Protein AF-A0AAD1YPP1-F1 (afdb_monomer)

Solvent-accessible surface area (backbone atoms only — not comparable to full-atom values): 13785 Å² total; per-residue (Å²): 134,92,50,70,70,64,46,28,75,76,38,77,45,50,69,49,74,30,50,55,84,96,47,69,51,68,46,69,58,67,98,43,74,49,55,57,56,26,50,55,54,51,66,33,68,72,47,53,74,32,53,38,34,43,20,36,35,60,38,66,50,55,23,34,64,88,74,75,36,52,55,85,43,51,88,98,56,74,67,80,77,88,72,66,47,74,93,34,76,54,88,93,36,43,64,65,56,69,57,55,56,51,39,54,52,50,36,54,61,34,68,40,50,66,33,96,80,13,47,25,85,51,70,28,58,51,68,48,40,28,56,46,51,53,53,48,52,48,52,44,50,55,50,29,54,76,69,58,35,38,77,38,40,53,40,61,79,50,85,74,100,50,77,65,22,38,26,33,37,31,42,33,36,50,56,38,57,30,97,77,38,76,89,79,88,87,82,85,71,91,55,46,64,34,84,65,33,87,86,30,52,34,26,37,45,65,63,28,62,75,66,62,31,41,50,40,32,36,57,72,43,42,26,64,59,59,52,38,51,54,56,33,51,53,47,40,62,74,70,71,60,75,136

Foldseek 3Di:
DDDVVNVCVVVVQFDDWFDQDVDIDTDGDDPDVLLVLQVVLCPDPQNVVFFKWKKKQFFKFKAQLPQRHGFLADRVDGQDDPDCQVVHDDPSRDGPVVLVVVLVVVCVSRVQCDDPNMSDDPTDTRPVSLVSVVVSVVSSCVSCVVVNMDMDLAQPSDDDDDHGTFIKMKMGTPLLADLVNPDDDDDDDVFDEDAPDPVGQKYDYPCSVVSVGDIIIGGPGGSPDRCSNVRSVVSCVPGPDDD

Mean predicted aligned error: 7.59 Å

Secondary structure (DSSP, 8-state):
---HHHHHHH-TTEEEEEEETTEEEEEE----HHHHHHHHHHTSHHHHHH--EEEEEE--EEEETTTTEETTSPTTS--SPSSSSTT--STTT--SHHHHHHHHHHHHHHT---BTTBB-SS--BTTHHHHHHHHHHHHHHHHHHHTTEEEE--SSSS-SSS---BEEEEEE-HHHHSTT-------SSS--EEET-TTSSEEE-HHHHHHT---EEE---BTT--HHHHHHHHHIIIII---

pLDDT: mean 81.52, std 15.73, range [28.41, 97.56]

InterPro domains:
  IPR008146 Glutamine synthetase, catalytic domain [PS51987] (31-243)
  IPR008146 Glutamine synthetase, catalytic domain [SM01230] (29-238)
  IPR014746 Glutamine synthetase/guanido kinase, catalytic domain [SSF55931] (50-239)
  IPR050292 Glutamine Synthetase [PTHR20852] (36-181)

Structure (mmCIF, N/CA/C/O backbone):
data_AF-A0AAD1YPP1-F1
#
_entry.id   AF-A0AAD1YPP1-F1
#
loop_
_atom_site.group_PDB
_atom_site.id
_atom_site.type_symbol
_atom_site.label_atom_id
_atom_site.label_alt_id
_atom_site.label_comp_id
_atom_site.label_asym_id
_atom_site.label_entity_id
_atom_site.label_seq_id
_atom_site.pdbx_PDB_ins_code
_atom_site.Cartn_x
_atom_site.Cartn_y
_atom_site.Cartn_z
_atom_site.occupancy
_atom_site.B_iso_or_equiv
_atom_site.auth_seq_id
_atom_site.auth_comp_id
_atom_site.auth_asym_id
_atom_site.auth_atom_id
_atom_site.pdbx_PDB_model_num
ATOM 1 N N . MET A 1 1 ? -19.731 -6.298 -23.650 1.00 53.75 1 MET A N 1
ATOM 2 C CA . MET A 1 1 ? -18.690 -5.981 -22.654 1.00 53.75 1 MET A CA 1
ATOM 3 C C . MET A 1 1 ? -18.364 -4.500 -22.794 1.00 53.75 1 MET A C 1
ATOM 5 O O . MET A 1 1 ? -18.323 -4.030 -23.929 1.00 53.75 1 MET A O 1
ATOM 9 N N . MET A 1 2 ? -18.295 -3.746 -21.697 1.00 65.50 2 MET A N 1
ATOM 10 C CA . MET A 1 2 ? -17.884 -2.337 -21.750 1.00 65.50 2 MET A CA 1
ATOM 11 C C . MET A 1 2 ? -16.361 -2.305 -21.905 1.00 6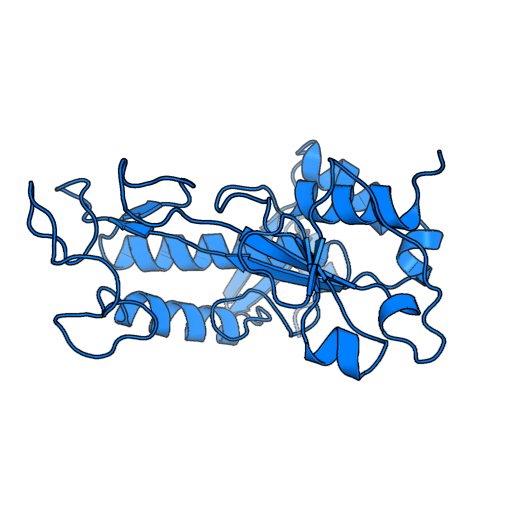5.50 2 MET A C 1
ATOM 13 O O . MET A 1 2 ? -15.688 -3.137 -21.312 1.00 65.50 2 MET A O 1
ATOM 17 N N . ASP A 1 3 ? -15.838 -1.419 -22.744 1.00 77.31 3 ASP A N 1
ATOM 18 C CA . ASP A 1 3 ? -14.401 -1.216 -22.930 1.00 77.31 3 ASP A CA 1
ATOM 19 C C . ASP A 1 3 ? -14.060 0.246 -22.602 1.00 77.31 3 ASP A C 1
ATOM 21 O O . ASP A 1 3 ? -14.942 1.115 -22.568 1.00 77.31 3 ASP A O 1
ATOM 25 N N . LEU A 1 4 ? -12.783 0.528 -22.335 1.00 77.56 4 LEU A N 1
ATOM 26 C CA . LEU A 1 4 ? -12.345 1.873 -21.960 1.00 77.56 4 LEU A CA 1
ATOM 27 C C . LEU A 1 4 ? -12.642 2.905 -23.064 1.00 77.56 4 LEU A C 1
ATOM 29 O O . LEU A 1 4 ? -12.917 4.061 -22.754 1.00 77.56 4 LEU A O 1
ATOM 33 N N . ALA A 1 5 ? -12.657 2.508 -24.341 1.00 79.12 5 ALA A N 1
ATOM 34 C CA . ALA A 1 5 ? -12.973 3.408 -25.451 1.00 79.12 5 ALA A CA 1
ATOM 35 C C . ALA A 1 5 ? -14.434 3.893 -25.397 1.00 79.12 5 ALA A C 1
ATOM 37 O O . ALA A 1 5 ? -14.712 5.080 -25.586 1.00 79.12 5 ALA A O 1
ATOM 38 N N . ARG A 1 6 ? -15.375 3.007 -25.054 1.00 81.62 6 ARG A N 1
ATOM 39 C CA . ARG A 1 6 ? -16.788 3.345 -24.821 1.00 81.62 6 ARG A CA 1
ATOM 40 C C . ARG A 1 6 ? -16.978 4.213 -23.582 1.00 81.62 6 ARG A C 1
ATOM 42 O O . ARG A 1 6 ? -17.829 5.101 -23.606 1.00 81.62 6 ARG A O 1
ATOM 49 N N . VAL A 1 7 ? -16.199 3.981 -22.521 1.00 80.88 7 VAL A N 1
ATOM 50 C CA . VAL A 1 7 ? -16.194 4.846 -21.327 1.00 80.88 7 VAL A CA 1
ATOM 51 C C . VAL A 1 7 ? -15.715 6.246 -21.716 1.00 80.88 7 VAL A C 1
ATOM 53 O O . VAL A 1 7 ? -16.432 7.214 -21.472 1.00 80.88 7 VAL A O 1
ATOM 56 N N . LYS A 1 8 ? -14.571 6.349 -22.408 1.00 83.12 8 LYS A N 1
ATOM 57 C CA . LYS A 1 8 ? -13.970 7.613 -22.868 1.00 83.12 8 LYS A CA 1
ATOM 58 C C . LYS A 1 8 ? -14.865 8.410 -23.813 1.00 83.12 8 LYS A C 1
ATOM 60 O O . LYS A 1 8 ? -14.839 9.637 -23.795 1.00 83.12 8 LYS A O 1
ATOM 65 N N . HIS A 1 9 ? -15.706 7.737 -24.599 1.00 84.19 9 HIS A N 1
ATOM 66 C CA . HIS A 1 9 ? -16.711 8.413 -25.421 1.00 84.19 9 HIS A CA 1
ATOM 67 C C . HIS A 1 9 ? -17.719 9.219 -24.581 1.00 84.19 9 HIS A C 1
ATOM 69 O O . HIS A 1 9 ? -18.191 10.263 -25.024 1.00 84.19 9 HIS A O 1
ATOM 75 N N . ARG A 1 10 ? -18.041 8.751 -23.366 1.00 83.81 10 ARG A N 1
ATOM 76 C CA . ARG A 1 10 ? -18.991 9.405 -22.449 1.00 83.81 10 ARG A CA 1
ATOM 77 C C . ARG A 1 10 ? -18.305 10.292 -21.411 1.00 83.81 10 ARG A C 1
ATOM 7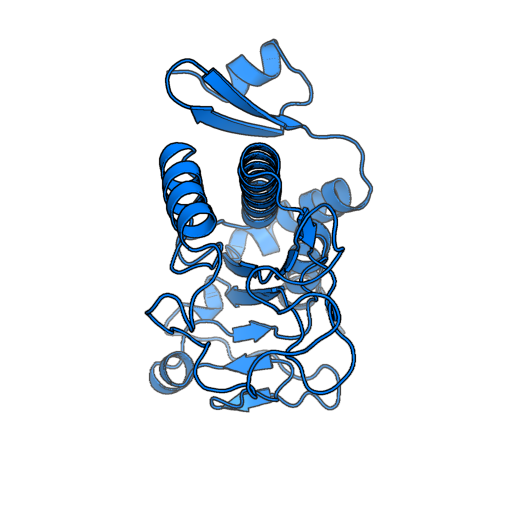9 O O . ARG A 1 10 ? -18.837 11.340 -21.066 1.00 83.81 10 ARG A O 1
ATOM 86 N N . VAL A 1 11 ? -17.138 9.878 -20.928 1.00 83.75 11 VAL A N 1
ATOM 87 C CA . VAL A 1 11 ? -16.339 10.560 -19.905 1.00 83.75 11 VAL A CA 1
ATOM 88 C C . VAL A 1 11 ? -14.939 10.757 -20.472 1.00 83.75 11 VAL A C 1
ATOM 90 O O . VAL A 1 11 ? -14.094 9.873 -20.380 1.00 83.75 11 VAL A O 1
ATOM 93 N N . LYS A 1 12 ? -14.700 11.910 -21.104 1.00 82.38 12 LYS A N 1
ATOM 94 C CA . LYS A 1 12 ? -13.466 12.168 -21.870 1.00 82.38 12 LYS A CA 1
ATOM 95 C C . LYS A 1 12 ? -12.188 12.005 -21.043 1.00 82.38 12 LYS A C 1
ATOM 97 O O . LYS A 1 12 ? -11.182 11.556 -21.577 1.00 82.38 12 LYS A O 1
ATOM 102 N N . THR A 1 13 ? -12.255 12.335 -19.757 1.00 83.00 13 THR A N 1
ATOM 103 C CA . THR A 1 13 ? -11.152 12.251 -18.793 1.00 83.00 13 THR A CA 1
ATOM 104 C C . THR A 1 13 ? -11.011 10.871 -18.149 1.00 83.00 13 THR A C 1
ATOM 106 O O . THR A 1 13 ? -10.218 10.710 -17.238 1.00 83.00 13 THR A O 1
ATOM 109 N N . ALA A 1 14 ? -11.759 9.844 -18.561 1.00 81.25 14 ALA A N 1
ATOM 110 C CA . ALA A 1 14 ? -11.631 8.521 -17.951 1.00 81.25 14 ALA A CA 1
ATOM 111 C C . ALA A 1 14 ? -10.245 7.905 -18.216 1.00 81.25 14 ALA A C 1
ATOM 113 O O . ALA A 1 14 ? -9.899 7.647 -19.370 1.00 81.25 14 ALA A O 1
ATOM 114 N N . LYS A 1 15 ? -9.482 7.612 -17.158 1.00 83.50 15 LYS A N 1
ATOM 115 C CA . LYS A 1 15 ? -8.178 6.939 -17.228 1.00 83.50 15 LYS A CA 1
ATOM 116 C C . LYS A 1 15 ? -8.333 5.422 -17.218 1.00 83.50 15 LYS A C 1
ATOM 118 O O . LYS A 1 15 ? -7.896 4.747 -18.147 1.00 83.50 15 LYS A O 1
ATOM 123 N N . SER A 1 16 ? -9.012 4.909 -16.197 1.00 84.00 16 SER A N 1
ATOM 124 C CA . SER A 1 16 ? -9.293 3.488 -15.986 1.00 84.00 16 SER A CA 1
ATOM 125 C C . SER A 1 16 ? -10.698 3.304 -15.410 1.00 84.00 16 SER A C 1
ATOM 127 O O . SER A 1 16 ? -11.336 4.255 -14.951 1.00 84.00 16 SER A O 1
ATOM 129 N N . TYR A 1 17 ? -11.233 2.086 -15.503 1.00 87.12 17 TYR A N 1
ATOM 130 C CA . TYR A 1 17 ? -12.557 1.758 -14.983 1.00 87.12 17 TYR A CA 1
ATOM 131 C C . TYR A 1 17 ? -12.532 0.407 -14.271 1.00 87.12 17 TYR A C 1
ATOM 133 O O . TYR A 1 17 ? -11.807 -0.498 -14.676 1.00 87.12 17 TYR A O 1
ATOM 141 N N . TYR A 1 18 ? -13.363 0.283 -13.240 1.00 85.19 18 TYR A N 1
ATOM 142 C CA . TYR A 1 18 ? -13.472 -0.890 -12.380 1.00 85.19 18 TYR A CA 1
ATOM 143 C C . TYR A 1 18 ? -14.939 -1.308 -12.338 1.00 85.19 18 TYR A C 1
ATOM 145 O O . TYR A 1 18 ? -15.817 -0.517 -11.974 1.00 85.19 18 TYR A O 1
ATOM 153 N N . ALA A 1 19 ? -15.225 -2.522 -12.805 1.00 82.19 19 ALA A N 1
ATOM 154 C CA . ALA A 1 19 ? -16.591 -3.002 -12.972 1.00 82.19 19 ALA A CA 1
ATOM 155 C C . ALA A 1 19 ? -17.165 -3.512 -11.648 1.00 82.19 19 ALA A C 1
ATOM 157 O O . ALA A 1 19 ? -16.544 -4.302 -10.952 1.00 82.19 19 ALA A O 1
ATOM 158 N N . LEU A 1 20 ? -18.390 -3.092 -11.335 1.00 82.00 20 LEU A N 1
ATOM 159 C CA . LEU A 1 20 ? -19.152 -3.488 -10.154 1.00 82.00 20 LEU A CA 1
ATOM 160 C C . LEU A 1 20 ? -20.522 -4.026 -10.593 1.00 82.00 20 LEU A C 1
ATOM 162 O O . LEU A 1 20 ? -21.579 -3.465 -10.292 1.00 82.00 20 LEU A O 1
ATOM 166 N N . GLY A 1 21 ? -20.518 -5.114 -11.364 1.00 81.38 21 GLY A N 1
ATOM 167 C CA . GLY A 1 21 ? -21.728 -5.668 -11.976 1.00 81.38 21 GLY A CA 1
ATOM 168 C C . GLY A 1 21 ? -22.237 -4.785 -13.119 1.00 81.38 21 GLY A C 1
ATOM 169 O O . GLY A 1 21 ? -21.592 -4.690 -14.159 1.00 81.38 21 GLY A O 1
ATOM 170 N N . GLN A 1 22 ? -23.405 -4.154 -12.948 1.00 82.31 22 GLN A N 1
ATOM 171 C CA . GLN A 1 22 ? -23.966 -3.208 -13.932 1.00 82.31 22 GLN A CA 1
ATOM 172 C C . GLN A 1 22 ? -23.478 -1.762 -13.738 1.00 82.31 22 GLN A C 1
ATOM 174 O O . GLN A 1 22 ? -23.721 -0.911 -14.595 1.00 82.31 22 GLN A O 1
ATOM 179 N N . HIS A 1 23 ? -22.802 -1.486 -12.621 1.00 86.81 23 HIS A N 1
ATOM 180 C CA . HIS A 1 23 ? -22.254 -0.177 -12.277 1.00 86.81 23 HIS A CA 1
ATOM 181 C C . HIS A 1 23 ? -20.727 -0.183 -12.393 1.00 86.81 23 HIS A C 1
ATOM 183 O O . HIS A 1 23 ? -20.111 -1.243 -12.494 1.00 86.81 23 HIS A O 1
ATOM 189 N N . PHE A 1 24 ? -20.109 0.999 -12.397 1.00 86.56 24 PHE A N 1
ATOM 190 C CA . PHE A 1 24 ? -18.667 1.154 -12.586 1.00 86.56 24 PHE A CA 1
ATOM 191 C C . PHE A 1 24 ? -18.122 2.254 -11.679 1.00 86.56 24 PHE A C 1
ATOM 193 O O . PHE A 1 24 ? -18.780 3.280 -11.497 1.00 86.56 24 PHE A O 1
ATOM 200 N N . LEU A 1 25 ? -16.902 2.064 -11.180 1.00 89.00 25 LEU A N 1
ATOM 201 C CA . LEU A 1 25 ? -16.046 3.157 -10.725 1.00 89.00 25 LEU A CA 1
ATOM 202 C C . LEU A 1 25 ? -15.152 3.577 -11.890 1.00 89.00 25 LEU A C 1
ATOM 204 O O . LEU A 1 25 ? -14.653 2.730 -12.631 1.00 89.00 25 LEU A O 1
ATOM 208 N N . ILE A 1 26 ? -14.967 4.881 -12.070 1.00 88.81 26 ILE A N 1
ATOM 209 C CA . ILE A 1 26 ? -14.119 5.433 -13.126 1.00 88.81 26 ILE A CA 1
ATOM 210 C C . ILE A 1 26 ? -13.075 6.306 -12.448 1.00 88.81 26 ILE A C 1
ATOM 212 O O . ILE A 1 26 ? -13.426 7.289 -11.796 1.00 88.81 26 ILE A O 1
ATOM 216 N N . LEU A 1 27 ? -11.804 5.945 -12.611 1.00 87.75 27 LEU A N 1
ATOM 217 C CA . LEU A 1 27 ? -10.701 6.808 -12.225 1.00 87.75 27 LEU A CA 1
ATOM 218 C C .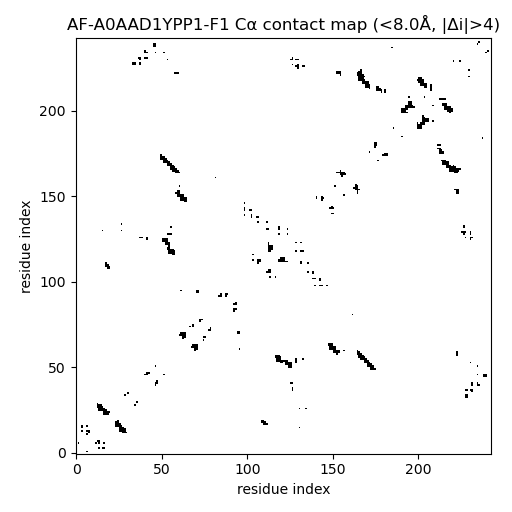 LEU A 1 27 ? -10.509 7.848 -13.325 1.00 87.75 27 LEU A C 1
ATOM 220 O O . LEU A 1 27 ? -10.394 7.501 -14.505 1.00 87.75 27 LEU A O 1
ATOM 224 N N . LEU A 1 28 ? -10.509 9.118 -12.941 1.00 87.19 28 LEU A N 1
ATOM 225 C CA . LEU A 1 28 ? -10.347 10.226 -13.870 1.00 87.19 28 LEU A CA 1
ATOM 226 C C . LEU A 1 28 ? -8.881 10.646 -13.951 1.00 87.19 28 LEU A C 1
ATOM 228 O O . LEU A 1 28 ? -8.142 10.595 -12.971 1.00 87.19 28 LEU A O 1
ATOM 232 N N . ASP A 1 29 ? -8.492 11.053 -15.146 1.00 78.50 29 ASP A N 1
ATOM 233 C CA . ASP A 1 29 ? -7.285 11.794 -15.446 1.00 78.50 29 ASP A CA 1
ATOM 234 C C . ASP A 1 29 ? -7.620 13.284 -15.327 1.00 78.50 29 ASP A C 1
ATOM 236 O O . ASP A 1 29 ? -8.383 13.836 -16.125 1.00 78.50 29 ASP A O 1
ATOM 240 N N . GLU A 1 30 ? -7.092 13.920 -14.291 1.00 70.56 30 GLU A N 1
ATOM 241 C CA . GLU A 1 30 ? -6.970 15.371 -14.233 1.00 70.56 30 GLU A CA 1
ATOM 242 C C . GLU A 1 30 ? -5.485 15.713 -14.314 1.00 70.56 30 GLU A C 1
ATOM 244 O O . GLU A 1 30 ? -4.656 14.943 -13.820 1.00 70.56 30 GLU A O 1
ATOM 249 N N . GLU A 1 31 ? -5.160 16.868 -14.912 1.00 63.31 31 GLU A N 1
ATOM 250 C CA . GLU A 1 31 ? -3.814 17.460 -15.011 1.00 63.31 31 GLU A CA 1
ATOM 251 C C . GLU A 1 31 ? -3.195 17.778 -13.644 1.00 63.31 31 GLU A C 1
ATOM 253 O O . GLU A 1 31 ? -2.879 18.912 -13.296 1.00 63.31 31 GLU A O 1
ATOM 258 N N . THR A 1 32 ? -2.985 16.740 -12.845 1.00 66.50 32 THR A N 1
ATOM 259 C CA . THR A 1 32 ? -2.117 16.762 -11.684 1.00 66.50 32 THR A CA 1
ATOM 260 C C . THR A 1 32 ? -0.699 16.486 -12.164 1.00 66.50 32 THR A C 1
ATOM 262 O O . THR A 1 32 ? -0.429 15.557 -12.928 1.00 66.50 32 THR A O 1
ATOM 265 N N . ILE A 1 33 ? 0.236 17.323 -11.721 1.00 65.56 33 ILE A N 1
ATOM 266 C CA . ILE A 1 33 ? 1.629 17.297 -12.184 1.00 65.56 33 ILE A CA 1
ATOM 267 C C . ILE A 1 33 ? 2.277 15.914 -11.977 1.00 65.56 33 ILE A C 1
ATOM 269 O O . ILE A 1 33 ? 3.129 15.522 -12.775 1.00 65.56 33 ILE A O 1
ATOM 273 N N . SER A 1 34 ? 1.894 15.174 -10.928 1.00 74.25 34 SER A N 1
ATOM 274 C CA . SER A 1 34 ? 2.456 13.851 -10.633 1.00 74.25 34 SER A CA 1
ATOM 275 C C . SER A 1 34 ? 2.038 12.792 -11.647 1.00 74.25 34 SER A C 1
ATOM 277 O O . SER A 1 34 ? 2.890 12.049 -12.138 1.00 74.25 34 SER A O 1
ATOM 279 N N . LEU A 1 35 ? 0.756 12.755 -12.017 1.00 76.88 35 LEU A N 1
ATOM 280 C CA . LEU A 1 35 ? 0.242 11.784 -12.973 1.00 76.88 35 LEU A CA 1
ATOM 281 C C . LEU A 1 35 ? 0.887 11.955 -14.356 1.0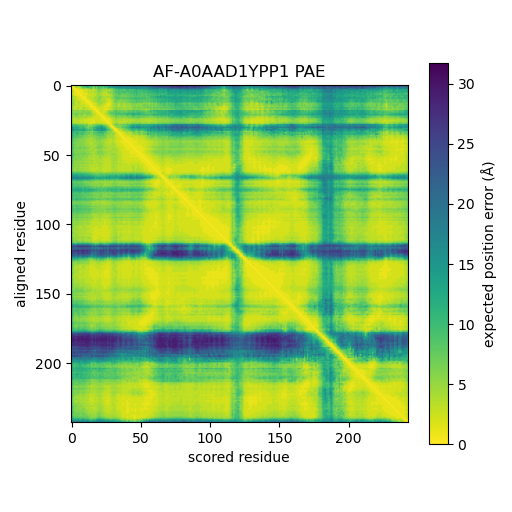0 76.88 35 LEU A C 1
ATOM 283 O O . LEU A 1 35 ? 1.374 10.977 -14.923 1.00 76.88 35 LEU A O 1
ATOM 287 N N . TYR A 1 36 ? 0.967 13.187 -14.861 1.00 77.12 36 TYR A N 1
ATOM 288 C CA . TYR A 1 36 ? 1.518 13.469 -16.193 1.00 77.12 36 TYR A CA 1
ATOM 289 C C . TYR A 1 36 ? 2.989 13.070 -16.295 1.00 77.12 36 TYR A C 1
ATOM 291 O O . TYR A 1 36 ? 3.368 12.323 -17.195 1.00 77.12 36 TYR A O 1
ATOM 299 N N . LYS A 1 37 ? 3.800 13.474 -15.312 1.00 81.19 37 LYS A N 1
ATOM 300 C CA . LYS A 1 37 ? 5.219 13.099 -15.252 1.00 81.19 37 LYS A CA 1
ATOM 301 C C . LYS A 1 37 ? 5.411 11.588 -15.153 1.00 81.19 37 LYS A C 1
ATOM 303 O O . LYS A 1 37 ? 6.272 11.031 -15.827 1.00 81.19 37 LYS A O 1
ATOM 308 N N . SER A 1 38 ? 4.590 10.911 -14.346 1.00 83.88 38 SER A N 1
ATOM 309 C CA . SER A 1 38 ? 4.665 9.453 -14.230 1.00 83.88 38 SER A CA 1
ATOM 310 C C . SER A 1 38 ? 4.333 8.760 -15.555 1.00 83.88 38 SER A C 1
ATOM 312 O O . SER A 1 38 ? 5.031 7.830 -15.951 1.00 83.88 38 SER A O 1
ATOM 314 N N . ALA A 1 39 ? 3.323 9.247 -16.284 1.00 85.62 39 ALA A N 1
ATOM 315 C CA . ALA A 1 39 ? 2.934 8.695 -17.575 1.00 85.62 39 ALA A CA 1
ATOM 316 C C . ALA A 1 39 ? 4.025 8.866 -18.635 1.00 85.62 39 ALA A C 1
ATOM 318 O O . ALA A 1 39 ? 4.259 7.941 -19.407 1.00 85.62 39 ALA A O 1
ATOM 319 N N . GLU A 1 40 ? 4.723 10.002 -18.665 1.00 87.25 40 GLU A N 1
ATOM 320 C CA . GLU A 1 40 ? 5.868 10.203 -19.563 1.00 87.25 40 GLU A CA 1
ATOM 321 C C . GLU A 1 40 ? 6.985 9.185 -19.296 1.00 87.25 40 GLU A C 1
ATOM 323 O O . GLU A 1 40 ? 7.465 8.548 -20.235 1.00 87.25 40 GLU A O 1
ATOM 328 N N . ILE A 1 41 ? 7.336 8.965 -18.024 1.00 90.38 41 ILE A N 1
ATOM 329 C CA . ILE A 1 41 ? 8.358 7.986 -17.620 1.00 90.38 41 ILE A CA 1
ATOM 330 C C . ILE A 1 41 ? 7.944 6.568 -18.027 1.00 90.38 41 ILE A C 1
ATOM 332 O O . ILE A 1 41 ? 8.719 5.860 -18.667 1.00 90.38 41 ILE A O 1
ATOM 336 N N . PHE A 1 42 ? 6.714 6.153 -17.710 1.00 89.81 42 PHE A N 1
ATOM 337 C CA . PHE A 1 42 ? 6.240 4.802 -18.028 1.00 89.81 42 PHE A CA 1
ATOM 338 C C . PHE A 1 42 ? 6.021 4.562 -19.525 1.00 89.81 42 PHE A C 1
ATOM 340 O O . PHE A 1 42 ? 6.070 3.417 -19.958 1.00 89.81 42 PHE A O 1
ATOM 347 N N . ASN A 1 43 ? 5.830 5.611 -20.327 1.00 90.31 43 ASN A N 1
ATOM 348 C CA . ASN A 1 43 ? 5.756 5.495 -21.784 1.00 90.31 43 ASN A CA 1
ATOM 349 C C . ASN A 1 43 ? 7.137 5.482 -22.465 1.00 90.31 43 ASN A C 1
ATOM 351 O O . ASN A 1 43 ? 7.206 5.257 -23.678 1.00 90.31 43 ASN A O 1
ATOM 355 N N . HIS A 1 44 ? 8.232 5.698 -21.728 1.00 91.25 44 HIS A N 1
ATOM 356 C CA . HIS A 1 44 ? 9.575 5.676 -22.301 1.00 91.25 44 HIS A CA 1
ATOM 357 C C . HIS A 1 44 ? 9.906 4.279 -22.872 1.00 91.25 44 HIS A C 1
ATOM 359 O O . HIS A 1 44 ? 9.681 3.277 -22.188 1.00 91.25 44 HIS A O 1
ATOM 365 N N . PRO A 1 45 ? 10.461 4.164 -24.096 1.00 92.06 45 PRO A N 1
ATOM 366 C CA . PRO A 1 45 ? 10.737 2.868 -24.727 1.00 92.06 45 PRO A CA 1
ATOM 367 C C . PRO A 1 45 ? 11.593 1.923 -23.875 1.00 92.06 45 PRO A C 1
ATOM 369 O O . PRO A 1 45 ? 11.257 0.748 -23.754 1.00 92.06 45 PRO A O 1
ATOM 372 N N . ASP A 1 46 ? 12.645 2.444 -23.238 1.00 87.81 46 ASP A N 1
ATOM 373 C CA . ASP A 1 46 ? 13.533 1.647 -22.376 1.00 87.81 46 ASP A CA 1
ATOM 374 C C . ASP A 1 46 ? 12.813 1.123 -21.121 1.00 87.81 46 ASP A C 1
ATOM 376 O O . ASP A 1 46 ? 13.028 -0.012 -20.706 1.00 87.81 46 ASP A O 1
ATOM 380 N N . VAL A 1 47 ? 11.897 1.915 -20.554 1.00 88.19 47 VAL A N 1
ATOM 381 C CA . VAL A 1 47 ? 11.072 1.494 -19.411 1.00 88.19 47 VAL A CA 1
ATOM 382 C C . VAL A 1 47 ? 10.085 0.414 -19.841 1.00 88.19 47 VAL A C 1
ATOM 384 O O . VAL A 1 47 ? 9.953 -0.607 -19.170 1.00 88.19 47 VAL A O 1
ATOM 387 N N . ASN A 1 48 ? 9.432 0.600 -20.989 1.00 87.56 48 ASN A N 1
ATOM 388 C CA . ASN A 1 48 ? 8.527 -0.397 -21.555 1.00 87.56 48 ASN A CA 1
ATOM 389 C C . ASN A 1 48 ? 9.234 -1.732 -21.833 1.00 87.56 48 ASN A C 1
ATOM 391 O O . ASN A 1 48 ? 8.648 -2.788 -21.603 1.00 87.56 48 ASN A O 1
ATOM 395 N N . ALA A 1 49 ? 10.487 -1.699 -22.295 1.00 87.06 49 ALA A N 1
ATOM 396 C CA . ALA A 1 49 ? 11.278 -2.900 -22.564 1.00 87.06 49 ALA A CA 1
ATOM 397 C C . ALA A 1 49 ? 11.628 -3.694 -21.291 1.00 87.06 49 ALA A C 1
ATOM 399 O O . ALA A 1 49 ? 11.715 -4.924 -21.335 1.00 87.06 49 ALA A O 1
ATOM 400 N N . GLU A 1 50 ? 11.804 -3.001 -20.165 1.00 84.62 50 GLU A N 1
ATOM 401 C CA . GLU A 1 50 ? 12.134 -3.596 -18.867 1.00 84.62 50 GLU A CA 1
ATOM 402 C C . GLU A 1 50 ? 10.909 -4.054 -18.063 1.00 84.62 50 GLU A C 1
ATOM 404 O O . GLU A 1 50 ? 11.085 -4.703 -17.038 1.00 84.62 50 GLU A O 1
ATOM 409 N N . GLU A 1 51 ? 9.678 -3.775 -18.503 1.00 87.44 51 GLU A N 1
ATOM 410 C CA . GLU A 1 51 ? 8.429 -4.256 -17.880 1.00 87.44 51 GLU A CA 1
ATOM 411 C C . GLU A 1 51 ? 8.437 -4.155 -16.328 1.00 87.44 51 GLU A C 1
ATOM 413 O O . GLU A 1 51 ? 8.421 -5.188 -15.632 1.00 87.44 51 GLU A O 1
ATOM 418 N N . PRO A 1 52 ? 8.509 -2.932 -15.759 1.00 88.25 52 PRO A N 1
ATOM 419 C CA . PRO A 1 52 ? 8.612 -2.726 -14.318 1.00 88.25 52 PRO A CA 1
ATOM 420 C C . PRO A 1 52 ? 7.343 -3.187 -13.595 1.00 88.25 52 PRO A C 1
ATOM 422 O O . PRO A 1 52 ? 6.222 -2.839 -13.980 1.00 88.25 52 PRO A O 1
ATOM 425 N N . TRP A 1 53 ? 7.530 -3.966 -12.532 1.00 89.00 53 TRP A N 1
ATOM 426 C CA . TRP A 1 53 ? 6.472 -4.480 -11.664 1.00 89.00 53 TRP A CA 1
ATOM 427 C C . TRP A 1 53 ? 6.575 -3.853 -10.282 1.00 89.00 53 TRP A C 1
ATOM 429 O O . TRP A 1 53 ? 7.677 -3.717 -9.743 1.00 89.00 53 TRP A O 1
ATOM 439 N N . PHE A 1 54 ? 5.415 -3.558 -9.698 1.00 88.88 54 PHE A N 1
ATOM 440 C CA . PHE A 1 54 ? 5.301 -2.998 -8.357 1.00 88.88 54 PHE A CA 1
ATOM 441 C C . PHE A 1 54 ? 4.367 -3.830 -7.478 1.00 88.88 54 PHE A C 1
ATOM 443 O O . PHE A 1 54 ? 3.348 -4.332 -7.945 1.00 88.88 54 PHE A O 1
ATOM 450 N N . GLY A 1 55 ? 4.697 -3.936 -6.193 1.00 89.19 55 GLY A N 1
ATOM 451 C CA . GLY A 1 55 ? 3.773 -4.369 -5.143 1.00 89.19 55 GLY A CA 1
ATOM 452 C C . GLY A 1 55 ? 3.865 -3.409 -3.963 1.00 89.19 55 GLY A C 1
ATOM 453 O O . GLY A 1 55 ? 4.951 -3.235 -3.421 1.00 89.19 55 GLY A O 1
ATOM 454 N N . ILE A 1 56 ? 2.766 -2.760 -3.588 1.00 88.06 56 ILE A N 1
ATOM 455 C CA . ILE A 1 56 ? 2.745 -1.698 -2.575 1.00 88.06 56 ILE A CA 1
ATOM 456 C C . ILE A 1 56 ? 1.981 -2.170 -1.335 1.00 88.06 56 ILE A C 1
ATOM 458 O O . ILE A 1 56 ? 0.798 -2.503 -1.397 1.00 88.06 56 ILE A O 1
ATOM 462 N N . GLU A 1 57 ? 2.652 -2.162 -0.190 1.00 87.56 57 GLU A N 1
ATOM 463 C CA . GLU A 1 57 ? 2.133 -2.610 1.102 1.00 87.56 57 GLU A CA 1
ATOM 464 C C . GLU A 1 57 ? 1.503 -1.431 1.855 1.00 87.56 57 GLU A C 1
ATOM 466 O O . GLU A 1 57 ? 2.159 -0.774 2.653 1.00 87.56 57 GLU A O 1
ATOM 471 N N . GLN A 1 58 ? 0.243 -1.103 1.560 1.00 92.00 58 GLN A N 1
ATOM 472 C CA . GLN A 1 58 ? -0.431 0.058 2.152 1.00 92.00 58 GLN A CA 1
ATOM 473 C C . GLN A 1 58 ? -0.856 -0.195 3.606 1.00 92.00 58 GLN A C 1
ATOM 475 O O . GLN A 1 58 ? -1.884 -0.829 3.853 1.00 92.00 58 GLN A O 1
ATOM 480 N N . GLU A 1 59 ? -0.154 0.404 4.565 1.00 87.62 59 GLU A N 1
ATOM 481 C CA . GLU A 1 59 ? -0.590 0.434 5.963 1.00 87.62 59 GLU A CA 1
ATOM 482 C C . GLU A 1 59 ? -1.515 1.628 6.245 1.00 87.62 59 GLU A C 1
ATOM 484 O O . GLU A 1 59 ? -1.492 2.649 5.552 1.00 87.62 59 GLU A O 1
ATOM 489 N N . TYR A 1 60 ? -2.367 1.491 7.259 1.00 94.25 60 TYR A N 1
ATOM 490 C CA . TYR A 1 60 ? -3.298 2.527 7.701 1.00 94.25 60 TYR A CA 1
ATOM 491 C C . TYR A 1 60 ? -3.734 2.286 9.146 1.00 94.25 60 TYR A C 1
ATOM 493 O O . TYR A 1 60 ? -3.607 1.185 9.682 1.00 94.25 60 TYR A O 1
ATOM 501 N N . THR A 1 61 ? -4.291 3.316 9.780 1.00 94.69 61 THR A N 1
ATOM 502 C CA . THR A 1 61 ? -4.856 3.222 11.133 1.00 94.69 61 THR A CA 1
ATOM 503 C C . THR A 1 61 ? -6.316 3.658 11.142 1.00 94.69 61 THR A C 1
ATOM 505 O O . THR A 1 61 ? -6.680 4.670 10.544 1.00 94.69 61 THR A O 1
ATOM 508 N N . LEU A 1 62 ? -7.158 2.891 11.839 1.00 96.44 62 LEU A N 1
ATOM 509 C CA . LEU A 1 62 ? -8.581 3.179 12.009 1.00 96.44 62 LEU A CA 1
ATOM 510 C C . LEU A 1 62 ? -8.826 3.958 13.302 1.00 96.44 62 LEU A C 1
ATOM 512 O O . LEU A 1 62 ? -8.340 3.580 14.369 1.00 96.44 62 LEU A O 1
ATOM 516 N N . PHE A 1 63 ? -9.644 5.002 13.217 1.00 96.19 63 PHE A N 1
ATOM 517 C CA . PHE A 1 63 ? -9.991 5.897 14.313 1.00 96.19 63 PHE A CA 1
ATOM 518 C C . PHE A 1 63 ? -11.498 5.934 14.569 1.00 96.19 63 PHE A C 1
ATOM 520 O O . PHE A 1 63 ? -12.326 5.932 13.661 1.00 96.19 63 PHE A O 1
ATOM 527 N N . GLN A 1 64 ? -11.863 6.036 15.840 1.00 93.44 64 GLN A N 1
ATOM 528 C CA . GLN A 1 64 ? -13.225 6.302 16.281 1.00 93.44 64 GLN A CA 1
ATOM 529 C C . GLN A 1 64 ? -13.610 7.739 15.901 1.00 93.44 64 GLN A C 1
ATOM 531 O O . GLN A 1 64 ? -12.928 8.688 16.303 1.00 93.44 64 GLN A O 1
ATOM 536 N N . GLN A 1 65 ? -14.724 7.913 15.184 1.00 89.81 65 GLN A N 1
ATOM 537 C CA . GLN A 1 65 ? -15.148 9.209 14.638 1.00 89.81 65 GLN A CA 1
ATOM 538 C C . GLN A 1 65 ? -15.259 10.319 15.696 1.00 89.81 65 GLN A C 1
ATOM 540 O O . GLN A 1 65 ? -14.805 11.439 15.471 1.00 89.81 65 GLN A O 1
ATOM 545 N N . HIS A 1 66 ? -15.841 10.022 16.861 1.00 86.06 66 HIS A N 1
ATOM 546 C CA . HIS A 1 66 ? -16.087 11.034 17.896 1.00 86.06 66 HIS A CA 1
ATOM 547 C C . HIS A 1 66 ? -14.903 11.243 18.843 1.00 86.06 66 HIS A C 1
ATOM 549 O O . HIS A 1 66 ? -14.659 12.366 19.278 1.00 86.06 66 HIS A O 1
ATOM 555 N N . ALA A 1 67 ? -14.166 10.179 19.163 1.00 83.31 67 ALA A N 1
ATOM 556 C CA . ALA A 1 67 ? -13.080 10.240 20.137 1.00 83.31 67 ALA A CA 1
ATOM 557 C C . ALA A 1 67 ? -11.749 10.704 19.529 1.00 83.31 67 ALA A C 1
ATOM 559 O O . ALA A 1 67 ? -10.844 11.061 20.279 1.00 83.31 67 ALA A O 1
ATOM 560 N N . LYS A 1 68 ? -11.612 10.674 18.190 1.00 84.56 68 LYS A N 1
ATOM 561 C CA . LYS A 1 68 ? -10.327 10.855 17.486 1.00 84.56 68 LYS A CA 1
ATOM 562 C C . LYS A 1 68 ? -9.227 9.966 18.078 1.00 84.56 68 LYS A C 1
ATOM 564 O O . LYS A 1 68 ? -8.074 10.367 18.201 1.00 84.56 68 LYS A O 1
ATOM 569 N N . TRP A 1 69 ? -9.614 8.755 18.468 1.00 93.06 69 TRP A N 1
ATOM 570 C CA . TRP A 1 69 ? -8.760 7.770 19.123 1.00 93.06 69 TRP A CA 1
ATOM 571 C C . TRP A 1 69 ? -8.796 6.454 18.344 1.00 93.06 69 TRP A C 1
ATOM 573 O O . TRP A 1 69 ? -9.835 6.184 17.735 1.00 93.06 69 TRP A O 1
ATOM 583 N N . PRO A 1 70 ? -7.727 5.637 18.325 1.00 95.62 70 PRO A N 1
ATOM 584 C CA . PRO A 1 70 ? -7.723 4.411 17.536 1.00 95.62 70 PRO A CA 1
ATOM 585 C C . PRO A 1 70 ? -8.876 3.464 17.898 1.00 95.62 70 PRO A C 1
ATOM 587 O O . PRO A 1 70 ? -9.330 3.393 19.047 1.00 95.62 70 PRO A O 1
ATOM 590 N N . VAL A 1 71 ? -9.386 2.736 16.907 1.00 95.00 71 VAL A N 1
ATOM 591 C CA . VAL A 1 71 ? -10.437 1.733 17.122 1.00 95.00 71 VAL A CA 1
ATOM 592 C C . VAL A 1 71 ? -9.915 0.638 18.061 1.00 95.00 71 VAL A C 1
ATOM 594 O O . VAL A 1 71 ? -8.789 0.167 17.925 1.00 95.00 71 VAL A O 1
ATOM 597 N N . GLY A 1 72 ? -10.731 0.257 19.049 1.00 92.62 72 GLY A N 1
ATOM 598 C CA . GLY A 1 72 ? -10.376 -0.736 20.072 1.00 92.62 72 GLY A CA 1
ATOM 599 C C . GLY A 1 72 ? -9.593 -0.191 21.268 1.00 92.62 72 GLY A C 1
ATOM 600 O O . GLY A 1 72 ? -9.457 -0.885 22.274 1.00 92.62 72 GLY A O 1
ATOM 601 N N . TRP A 1 73 ? -9.112 1.053 21.208 1.00 95.06 73 TRP A N 1
ATOM 602 C CA . TRP A 1 73 ? -8.415 1.667 22.333 1.00 95.06 73 TRP A CA 1
ATOM 603 C C . TRP A 1 73 ? -9.399 2.273 23.343 1.00 95.06 73 TRP A C 1
ATOM 605 O O . TRP A 1 73 ? -10.425 2.838 22.942 1.00 95.06 73 TRP A O 1
ATOM 615 N N . PRO A 1 74 ? -9.083 2.229 24.652 1.00 92.62 74 PRO A N 1
ATOM 616 C CA . PRO A 1 74 ? -9.857 2.950 25.653 1.00 92.62 74 PRO A CA 1
ATOM 617 C C . PRO A 1 74 ? -9.716 4.460 25.420 1.00 92.62 74 PRO A C 1
ATOM 619 O O . PRO A 1 74 ? -8.609 4.967 25.252 1.00 92.62 74 PRO A O 1
ATOM 622 N N . VAL A 1 75 ? -10.832 5.191 25.406 1.00 91.50 75 VAL A N 1
ATOM 623 C CA . VAL A 1 75 ? -10.831 6.645 25.169 1.00 91.50 75 VAL A CA 1
ATOM 624 C C . VAL A 1 75 ? -9.989 7.348 26.238 1.00 91.50 75 VAL A C 1
ATOM 626 O O . VAL A 1 75 ? -10.250 7.204 27.430 1.00 91.50 75 VAL A O 1
ATOM 629 N N . GLY A 1 76 ? -8.973 8.103 25.807 1.00 88.50 76 GLY A N 1
ATOM 630 C CA . GLY A 1 76 ? -8.036 8.788 26.707 1.00 88.50 76 GLY A CA 1
ATOM 631 C C . GLY A 1 76 ? -6.994 7.876 27.365 1.00 88.50 76 GLY A C 1
ATOM 632 O O . GLY A 1 76 ? -6.286 8.321 28.266 1.00 88.50 76 GLY A O 1
ATOM 633 N N . GLY A 1 77 ? -6.889 6.616 26.934 1.00 92.75 77 GLY A N 1
ATOM 634 C CA . GLY A 1 77 ? -5.926 5.647 27.446 1.00 92.75 77 GLY A CA 1
ATOM 635 C C . GLY A 1 77 ? -5.284 4.805 26.347 1.00 92.75 77 GLY A C 1
ATOM 636 O O . GLY A 1 77 ? -5.559 4.961 25.159 1.00 92.75 77 GLY A O 1
ATOM 637 N N . PHE A 1 78 ? -4.433 3.875 26.765 1.00 94.25 78 PHE A N 1
ATOM 638 C CA . PHE A 1 78 ? -3.696 2.978 25.880 1.00 94.25 78 PHE A CA 1
ATOM 639 C C . PHE A 1 78 ? -4.101 1.524 26.148 1.00 94.25 78 PHE A C 1
ATOM 641 O O . PHE A 1 78 ? -4.447 1.195 27.288 1.00 94.25 78 PHE A O 1
ATOM 648 N N . PRO A 1 79 ? -4.072 0.644 25.135 1.00 94.56 79 PRO A N 1
ATOM 649 C CA . PRO A 1 79 ? -4.172 -0.788 25.362 1.00 94.56 79 PRO A CA 1
ATOM 650 C C . PRO A 1 79 ? -2.861 -1.314 25.978 1.00 94.56 79 PRO A C 1
ATOM 652 O O . PRO A 1 79 ? -1.957 -0.551 26.325 1.00 94.56 79 PRO A O 1
ATOM 655 N N . GLY A 1 80 ? -2.756 -2.636 26.127 1.00 94.12 80 GLY A N 1
ATOM 656 C CA . GLY A 1 80 ? -1.490 -3.279 26.481 1.00 94.12 80 GLY A CA 1
ATOM 657 C C . GLY A 1 80 ? -0.360 -2.973 25.478 1.00 94.12 80 GLY A C 1
ATOM 658 O O . GLY A 1 80 ? -0.610 -2.462 24.386 1.00 94.12 80 GLY A O 1
ATOM 659 N N . PRO A 1 81 ? 0.900 -3.273 25.835 1.00 93.06 81 PRO A N 1
ATOM 660 C CA . PRO A 1 81 ? 2.039 -3.035 24.955 1.00 93.06 81 PRO A CA 1
ATOM 661 C C . PRO A 1 81 ? 1.946 -3.845 23.655 1.00 93.06 81 PRO A C 1
ATOM 663 O O . PRO A 1 81 ? 1.278 -4.880 23.581 1.00 93.06 81 PRO A O 1
ATOM 666 N N . GLN A 1 82 ? 2.660 -3.373 22.632 1.00 89.06 82 GLN A N 1
ATOM 667 C CA . GLN A 1 82 ? 2.747 -4.018 21.322 1.00 89.06 82 GLN A CA 1
ATOM 668 C C . GLN A 1 82 ? 3.293 -5.454 21.421 1.00 89.06 82 GLN A C 1
ATOM 670 O O . GLN A 1 82 ? 4.055 -5.790 22.325 1.00 89.06 82 GLN A O 1
ATOM 675 N N . GLY A 1 83 ? 2.894 -6.313 20.479 1.00 90.69 83 GLY A N 1
ATOM 676 C CA . GLY A 1 83 ? 3.253 -7.735 20.471 1.00 90.69 83 GLY A CA 1
ATOM 677 C C . GLY A 1 83 ? 2.091 -8.648 20.072 1.00 90.69 83 GLY A C 1
ATOM 678 O O . GLY A 1 83 ? 2.177 -9.296 19.033 1.00 90.69 83 GLY A O 1
ATOM 679 N N . PRO A 1 84 ? 0.976 -8.682 20.826 1.00 93.88 84 PRO A N 1
ATOM 680 C CA . PRO A 1 84 ? -0.118 -9.626 20.574 1.00 93.88 84 PRO A CA 1
ATOM 681 C C . PRO A 1 84 ? -1.034 -9.244 19.395 1.00 93.88 84 PRO A C 1
ATOM 683 O O . PRO A 1 84 ? -1.900 -10.035 19.024 1.00 93.88 84 PRO A O 1
ATOM 686 N N . TYR A 1 85 ? -0.879 -8.038 18.839 1.00 92.81 85 TYR A N 1
ATOM 687 C CA . TYR A 1 85 ? -1.766 -7.477 17.811 1.00 92.81 85 TYR A CA 1
ATOM 688 C C . TYR A 1 85 ? -1.412 -7.925 16.387 1.00 92.81 85 TYR A C 1
ATOM 690 O O . TYR A 1 85 ? -2.307 -8.149 15.572 1.00 92.81 85 TYR A O 1
ATOM 698 N N . TYR A 1 86 ? -0.119 -8.076 16.079 1.00 90.50 86 TYR A N 1
ATOM 699 C CA . TYR A 1 86 ? 0.339 -8.459 14.741 1.00 90.50 86 TYR A CA 1
ATOM 700 C C . TYR A 1 86 ? -0.158 -9.864 14.386 1.00 90.50 86 TYR A C 1
ATOM 702 O O . TYR A 1 86 ? 0.098 -10.818 15.121 1.00 90.50 86 TYR A O 1
ATOM 710 N N . CYS A 1 87 ? -0.908 -9.978 13.285 1.00 91.81 87 CYS A N 1
ATOM 711 C CA . CYS A 1 87 ? -1.616 -11.202 12.885 1.00 91.81 87 CYS A CA 1
ATOM 712 C C . CYS A 1 87 ? -2.491 -11.816 14.002 1.00 91.81 87 CYS A C 1
ATOM 714 O O . CYS A 1 87 ? -2.797 -13.009 13.978 1.00 91.81 87 CYS A O 1
ATOM 716 N N . GLY A 1 88 ? -2.901 -11.014 14.991 1.00 92.06 88 GLY A N 1
ATOM 717 C CA . GLY A 1 88 ? -3.672 -11.473 16.138 1.00 92.06 88 GLY A CA 1
ATOM 718 C C . GLY A 1 88 ? -5.101 -11.871 15.765 1.00 92.06 88 GLY A C 1
ATOM 719 O O . GLY A 1 88 ? -5.697 -11.334 14.829 1.00 92.06 88 GLY A O 1
ATOM 720 N N . ILE A 1 89 ? -5.678 -12.790 16.539 1.00 95.62 89 ILE A N 1
ATOM 721 C CA . ILE A 1 89 ? -7.094 -13.175 16.480 1.00 95.62 89 ILE A CA 1
ATOM 722 C C . ILE A 1 89 ? -7.724 -13.036 17.868 1.00 95.62 89 ILE A C 1
ATOM 724 O O . ILE A 1 89 ? -7.057 -13.263 18.878 1.00 95.62 89 ILE A O 1
ATOM 728 N N . GLY A 1 90 ? -9.012 -12.698 17.912 1.00 95.19 90 GLY A N 1
ATOM 729 C CA . GLY A 1 90 ? -9.746 -12.459 19.156 1.00 95.19 90 GLY A CA 1
ATOM 730 C C . GLY A 1 90 ? -10.135 -10.994 19.341 1.00 95.19 90 GLY A C 1
ATOM 731 O O . GLY A 1 90 ? -9.486 -10.086 18.816 1.00 95.19 90 GLY A O 1
ATOM 732 N N . ALA A 1 91 ? -11.222 -10.782 20.082 1.00 95.44 91 ALA A N 1
ATOM 733 C CA . ALA A 1 91 ? -11.823 -9.465 20.300 1.00 95.44 91 ALA A CA 1
ATOM 734 C C . ALA A 1 91 ? -10.923 -8.503 21.099 1.00 95.44 91 ALA A C 1
ATOM 736 O O . ALA A 1 91 ? -11.129 -7.297 21.061 1.00 95.44 91 ALA A O 1
ATOM 737 N N . ASP A 1 92 ? -9.928 -9.031 21.810 1.00 94.56 92 ASP A N 1
ATOM 738 C CA . ASP A 1 92 ? -8.935 -8.296 22.596 1.00 94.56 92 ASP A CA 1
ATOM 739 C C . ASP A 1 92 ? -7.681 -7.905 21.792 1.00 94.56 92 ASP A C 1
ATOM 741 O O . ASP A 1 92 ? -6.819 -7.191 22.306 1.00 94.56 92 ASP A O 1
ATOM 745 N N . LYS A 1 93 ? -7.556 -8.378 20.542 1.00 94.56 93 LYS A N 1
ATOM 746 C CA . LYS A 1 93 ? -6.333 -8.237 19.728 1.00 94.56 93 LYS A CA 1
ATOM 747 C C . LYS A 1 93 ? -6.572 -7.676 18.334 1.00 94.56 93 LYS A C 1
ATOM 749 O O . LYS A 1 93 ? -5.664 -7.078 17.767 1.00 94.56 93 LYS A O 1
ATOM 754 N N . SER A 1 94 ? -7.751 -7.901 17.757 1.00 95.69 94 SER A N 1
ATOM 755 C CA . SER A 1 94 ? -8.047 -7.550 16.370 1.00 95.69 94 SER A CA 1
ATOM 756 C C . SER A 1 94 ? -9.298 -6.690 16.285 1.00 95.69 94 SER A C 1
ATOM 758 O O . SER A 1 94 ? -10.415 -7.176 16.451 1.00 95.69 94 SER A O 1
ATOM 760 N N . PHE A 1 95 ? -9.089 -5.407 16.005 1.00 95.69 95 PHE A N 1
ATOM 761 C CA . PHE A 1 95 ? -10.134 -4.392 15.989 1.00 95.69 95 PHE A CA 1
ATOM 762 C C . PHE A 1 95 ? -10.429 -3.954 14.548 1.00 95.69 95 PHE A C 1
ATOM 764 O O . PHE A 1 95 ? -9.502 -3.643 13.803 1.00 95.69 95 PHE A O 1
ATOM 771 N N . GLY A 1 96 ? -11.706 -3.934 14.150 1.00 94.44 96 GLY A N 1
ATOM 772 C CA . GLY A 1 96 ? -12.132 -3.492 12.815 1.00 94.44 96 GLY A CA 1
ATOM 773 C C . GLY A 1 96 ? -11.951 -4.520 11.690 1.00 94.44 96 GLY A C 1
ATOM 774 O O . GLY A 1 96 ? -11.917 -4.139 10.521 1.00 94.44 96 GLY A O 1
ATOM 775 N N . ARG A 1 97 ? -11.829 -5.819 12.002 1.00 95.75 97 ARG A N 1
ATOM 776 C CA . ARG A 1 97 ? -11.643 -6.888 10.996 1.00 95.75 97 ARG A CA 1
ATOM 777 C C . ARG A 1 97 ? -12.773 -6.935 9.965 1.00 95.75 97 ARG A C 1
ATOM 779 O O . ARG A 1 97 ? -12.543 -7.254 8.808 1.00 95.75 97 ARG A O 1
ATOM 786 N N . GLU A 1 98 ? -13.982 -6.581 10.362 1.00 94.69 98 GLU A N 1
ATOM 787 C CA . GLU A 1 98 ? -15.153 -6.493 9.498 1.00 94.69 98 GLU A CA 1
ATOM 788 C C . GLU A 1 98 ? -14.976 -5.491 8.345 1.00 94.69 98 GLU A C 1
ATOM 790 O O . GLU A 1 98 ? -15.389 -5.783 7.223 1.00 94.69 98 GLU A O 1
ATOM 795 N N . ILE A 1 99 ? -14.303 -4.357 8.585 1.00 95.44 99 ILE A N 1
ATOM 796 C CA . ILE A 1 99 ? -13.939 -3.390 7.536 1.00 95.44 99 ILE A CA 1
ATOM 797 C C . ILE A 1 99 ? -12.950 -4.037 6.579 1.00 95.44 99 ILE A C 1
ATOM 799 O O . ILE A 1 99 ? -13.102 -3.953 5.364 1.00 95.44 99 ILE A O 1
ATOM 803 N N . VAL A 1 100 ? -11.945 -4.692 7.149 1.00 93.69 100 VAL A N 1
ATOM 804 C CA . VAL A 1 100 ? -10.831 -5.306 6.436 1.00 93.69 100 VAL A CA 1
ATOM 805 C C . VAL A 1 100 ? -11.322 -6.427 5.502 1.00 93.69 100 VAL A C 1
ATOM 807 O O . VAL A 1 100 ? -10.977 -6.446 4.321 1.00 93.69 100 VAL A O 1
ATOM 810 N N . ASP A 1 101 ? -12.202 -7.305 5.987 1.00 93.75 101 ASP A N 1
ATOM 811 C CA . ASP A 1 101 ? -12.794 -8.395 5.202 1.00 93.75 101 ASP A CA 1
ATOM 812 C C . ASP A 1 101 ? -13.747 -7.876 4.112 1.00 93.75 101 ASP A C 1
ATOM 814 O O . ASP A 1 101 ? -13.797 -8.425 3.005 1.00 93.75 101 ASP A O 1
ATOM 818 N N . ALA A 1 102 ? -14.519 -6.823 4.408 1.00 94.81 102 ALA A N 1
ATOM 819 C CA . ALA A 1 102 ? -15.391 -6.179 3.428 1.00 94.81 102 ALA A CA 1
ATOM 820 C C . ALA A 1 102 ? -14.575 -5.499 2.321 1.00 94.81 102 ALA A C 1
ATOM 822 O O . ALA A 1 102 ? -14.878 -5.672 1.140 1.00 94.81 102 ALA A O 1
ATOM 823 N N . TYR A 1 103 ? -13.515 -4.787 2.702 1.00 94.19 103 TYR A N 1
ATOM 824 C CA . TYR A 1 103 ? -12.576 -4.135 1.797 1.00 94.19 103 TYR A CA 1
ATOM 825 C C . TYR A 1 103 ? -11.909 -5.136 0.859 1.00 94.19 103 TYR A C 1
ATOM 827 O O . TYR A 1 103 ? -11.951 -4.956 -0.357 1.00 94.19 103 TYR A O 1
ATOM 835 N N . TYR A 1 104 ? -11.394 -6.241 1.400 1.00 91.94 104 TYR A N 1
ATOM 836 C CA . TYR A 1 104 ? -10.760 -7.285 0.601 1.00 91.94 104 TYR A CA 1
ATOM 837 C C . TYR A 1 104 ? -11.708 -7.836 -0.477 1.00 91.94 104 TYR A C 1
ATOM 839 O O . TYR A 1 104 ? -11.362 -7.902 -1.658 1.00 91.94 104 TYR A O 1
ATOM 847 N N . LYS A 1 105 ? -12.950 -8.162 -0.097 1.00 92.62 105 LYS A N 1
ATOM 848 C CA . LYS A 1 105 ? -13.977 -8.643 -1.036 1.00 92.62 105 LYS A CA 1
ATOM 849 C C . LYS A 1 105 ? -14.377 -7.582 -2.060 1.00 92.62 105 LYS A C 1
ATOM 851 O O . LYS A 1 105 ? -14.592 -7.925 -3.220 1.00 92.62 105 LYS A O 1
ATOM 856 N N . ALA A 1 106 ? -14.480 -6.319 -1.650 1.00 92.12 106 ALA A N 1
ATOM 857 C CA . ALA A 1 106 ? -14.824 -5.217 -2.542 1.00 92.12 106 ALA A CA 1
ATOM 858 C C . ALA A 1 106 ? -13.736 -4.987 -3.600 1.00 92.12 106 ALA A C 1
ATOM 860 O O . ALA A 1 106 ? -14.066 -4.841 -4.775 1.00 92.12 106 ALA A O 1
ATOM 861 N N . CYS A 1 107 ? -12.459 -5.035 -3.212 1.00 91.31 107 CYS A N 1
ATOM 862 C CA . CYS A 1 107 ? -11.329 -4.945 -4.138 1.00 91.31 107 CYS A CA 1
ATOM 863 C C . CYS A 1 107 ? -11.324 -6.099 -5.145 1.00 91.31 107 CYS A C 1
ATOM 865 O O . CYS A 1 107 ? -11.273 -5.847 -6.348 1.00 91.31 107 CYS A O 1
ATOM 867 N N . LEU A 1 108 ? -11.478 -7.345 -4.678 1.00 90.31 108 LEU A N 1
ATOM 868 C CA . LEU A 1 108 ? -11.581 -8.505 -5.570 1.00 90.31 108 LEU A CA 1
ATOM 869 C C . LEU A 1 108 ? -12.748 -8.376 -6.554 1.00 90.31 108 LEU A C 1
ATOM 871 O O . LEU A 1 108 ? -12.595 -8.643 -7.743 1.00 90.31 108 LEU A O 1
ATOM 875 N N . TYR A 1 109 ? -13.914 -7.947 -6.070 1.00 91.19 109 TYR A N 1
ATOM 876 C CA . TYR A 1 109 ? -15.094 -7.763 -6.910 1.00 91.19 109 TYR A CA 1
ATOM 877 C C . TYR A 1 109 ? -14.914 -6.638 -7.940 1.00 91.19 109 TYR A C 1
ATOM 879 O O . TYR A 1 109 ? -15.386 -6.767 -9.066 1.00 91.19 109 TYR A O 1
ATOM 887 N N . ALA A 1 110 ? -14.203 -5.565 -7.580 1.00 89.56 110 ALA A N 1
ATOM 888 C CA . ALA A 1 110 ? -13.867 -4.456 -8.472 1.00 89.56 110 ALA A CA 1
ATOM 889 C C . ALA A 1 110 ? -12.802 -4.813 -9.528 1.00 89.56 110 ALA A C 1
ATOM 891 O O . ALA A 1 110 ? -12.592 -4.035 -10.461 1.00 89.56 110 ALA A O 1
ATOM 892 N N . GLY A 1 111 ? -12.133 -5.964 -9.387 1.00 88.81 111 GLY A N 1
ATOM 893 C CA . GLY A 1 111 ? -11.009 -6.368 -10.231 1.00 88.81 111 GLY A CA 1
ATOM 894 C C . GLY A 1 111 ? -9.689 -5.688 -9.863 1.00 88.81 111 GLY A C 1
ATOM 895 O O . GLY A 1 111 ? -8.818 -5.574 -10.718 1.00 88.81 111 GLY A O 1
ATOM 896 N N . ILE A 1 112 ? -9.548 -5.212 -8.622 1.00 88.25 112 ILE A N 1
ATOM 897 C CA . ILE A 1 112 ? -8.271 -4.725 -8.089 1.00 88.25 112 ILE A CA 1
ATOM 898 C C . ILE A 1 112 ? -7.409 -5.932 -7.720 1.00 88.25 112 ILE A C 1
ATOM 900 O O . ILE A 1 112 ? -7.863 -6.850 -7.031 1.00 88.25 112 ILE A O 1
ATOM 904 N N . GLU A 1 113 ? -6.153 -5.905 -8.146 1.00 85.69 113 GLU A N 1
ATOM 905 C CA . GLU A 1 113 ? -5.144 -6.933 -7.920 1.00 85.69 113 GLU A CA 1
ATOM 906 C C . GLU A 1 113 ? -4.584 -6.843 -6.490 1.00 85.69 113 GLU A C 1
ATOM 908 O O . GLU A 1 113 ? -3.465 -6.399 -6.233 1.00 85.69 113 GLU A O 1
ATOM 913 N N . ILE A 1 114 ? -5.415 -7.245 -5.527 1.00 81.94 114 ILE A N 1
ATOM 914 C CA . ILE A 1 114 ? -5.086 -7.287 -4.100 1.00 81.94 114 ILE A CA 1
ATOM 915 C C . ILE A 1 114 ? -4.523 -8.657 -3.692 1.00 81.94 114 ILE A C 1
ATOM 917 O O . ILE A 1 114 ? -5.014 -9.703 -4.115 1.00 81.94 114 ILE A O 1
ATOM 921 N N . SER A 1 115 ? -3.534 -8.668 -2.804 1.00 72.38 115 SER A N 1
ATOM 922 C CA . SER A 1 115 ? -2.913 -9.880 -2.246 1.00 72.38 115 SER A CA 1
ATOM 923 C C . SER A 1 115 ? -2.468 -9.605 -0.808 1.00 72.38 115 SER A C 1
ATOM 925 O O . SER A 1 115 ? -1.847 -8.586 -0.570 1.00 72.38 115 SER A O 1
ATOM 927 N N . GLU A 1 116 ? -2.826 -10.459 0.156 1.00 50.12 116 GLU A N 1
ATOM 928 C CA . GLU A 1 116 ? -2.470 -10.348 1.594 1.00 50.12 116 GLU A CA 1
ATOM 929 C C . GLU A 1 116 ? -2.240 -8.920 2.158 1.00 50.12 116 GLU A C 1
ATOM 931 O O . GLU A 1 116 ? -1.164 -8.591 2.642 1.00 50.12 116 GLU A O 1
ATOM 936 N N . PHE A 1 117 ? -3.269 -8.057 2.120 1.00 51.88 117 PHE A N 1
ATOM 937 C CA . PHE A 1 117 ? -3.233 -6.653 2.605 1.00 51.88 117 PHE A CA 1
ATOM 938 C C . PHE A 1 117 ? -2.182 -5.739 1.966 1.00 51.88 117 PHE A C 1
ATOM 940 O O . PHE A 1 117 ? -1.995 -4.597 2.377 1.00 51.88 117 PHE A O 1
ATOM 947 N N . GLN A 1 118 ? -1.595 -6.209 0.881 1.00 54.25 118 GLN A N 1
ATOM 948 C CA . GLN A 1 118 ? -0.757 -5.485 -0.043 1.00 54.25 118 GLN A CA 1
ATOM 949 C C . GLN A 1 118 ? -1.585 -5.271 -1.318 1.00 54.25 118 GLN A C 1
ATOM 951 O O . GLN A 1 118 ? -2.371 -6.120 -1.752 1.00 54.25 118 GLN A O 1
ATOM 956 N N . VAL A 1 119 ? -1.414 -4.129 -1.967 1.00 45.38 119 VAL A N 1
ATOM 957 C CA . VAL A 1 119 ? -1.701 -4.048 -3.398 1.00 45.38 119 VAL A CA 1
ATOM 958 C C . VAL A 1 119 ? -0.493 -4.692 -4.100 1.00 45.38 119 VAL A C 1
ATOM 960 O O . VAL A 1 119 ? 0.436 -3.994 -4.492 1.00 45.38 119 VAL A O 1
ATOM 963 N N . GLY A 1 120 ? -0.454 -6.030 -4.177 1.00 37.41 120 GLY A N 1
ATOM 964 C CA . GLY A 1 120 ? 0.540 -6.827 -4.930 1.00 37.41 120 GLY A CA 1
ATOM 965 C C . GLY A 1 120 ? 1.294 -7.883 -4.092 1.00 37.41 120 GLY A C 1
ATOM 966 O O . GLY A 1 120 ? 1.634 -7.584 -2.949 1.00 37.41 120 GLY A O 1
ATOM 967 N N . PRO A 1 121 ? 1.519 -9.128 -4.594 1.00 35.41 121 PRO A N 1
ATOM 968 C CA . PRO A 1 121 ? 1.736 -9.502 -5.987 1.00 35.41 121 PRO A CA 1
ATOM 969 C C . PRO A 1 121 ? 0.534 -10.170 -6.688 1.00 35.41 121 PRO A C 1
ATOM 971 O O . PRO A 1 121 ? 0.357 -11.387 -6.679 1.00 35.41 121 PRO A O 1
ATOM 974 N N . ALA A 1 122 ? -0.194 -9.360 -7.448 1.00 39.31 122 ALA A N 1
ATOM 975 C CA . ALA A 1 122 ? -0.715 -9.730 -8.758 1.00 39.31 122 ALA A CA 1
ATOM 976 C C . ALA A 1 122 ? -0.424 -8.544 -9.698 1.00 39.31 122 ALA A C 1
ATOM 978 O O . ALA A 1 122 ? -1.262 -7.717 -9.948 1.00 39.31 122 ALA A O 1
ATOM 979 N N . VAL A 1 123 ? 0.844 -8.390 -10.076 1.00 49.59 123 VAL A N 1
ATOM 980 C CA . VAL A 1 123 ? 1.378 -7.694 -11.266 1.00 49.59 123 VAL A CA 1
ATOM 981 C C . VAL A 1 123 ? 0.611 -6.489 -11.886 1.00 49.59 123 VAL A C 1
ATOM 983 O O . VAL A 1 123 ? 0.262 -6.545 -13.069 1.00 49.59 123 VAL A O 1
ATOM 986 N N . PRO A 1 124 ? 0.522 -5.317 -11.229 1.00 56.44 124 PRO A N 1
ATOM 987 C CA . PRO A 1 124 ? 0.313 -4.078 -11.965 1.00 56.44 124 PRO A CA 1
ATOM 988 C C . PRO A 1 124 ? 1.628 -3.690 -12.664 1.00 56.44 124 PRO A C 1
ATOM 990 O O . PRO A 1 124 ? 2.644 -3.405 -12.021 1.00 56.44 124 PRO A O 1
ATOM 993 N N . VAL A 1 125 ? 1.629 -3.692 -13.999 1.00 64.12 125 VAL A N 1
ATOM 994 C CA . VAL A 1 125 ? 2.761 -3.209 -14.806 1.00 64.12 125 VAL A CA 1
ATOM 995 C C . VAL A 1 125 ? 2.720 -1.682 -14.867 1.00 64.12 125 VAL A C 1
ATOM 997 O O . VAL A 1 125 ? 1.694 -1.088 -15.227 1.00 64.12 125 VAL A O 1
ATOM 1000 N N . GLY A 1 126 ? 3.844 -1.047 -14.530 1.00 75.00 126 GLY A N 1
ATOM 1001 C CA . GLY A 1 126 ? 4.044 0.396 -14.660 1.00 75.00 126 GLY A CA 1
ATOM 1002 C C . GLY A 1 126 ? 2.977 1.240 -13.953 1.00 75.00 126 GLY A C 1
ATOM 1003 O O . GLY A 1 126 ? 2.689 1.054 -12.772 1.00 75.00 126 GLY A O 1
ATOM 1004 N N . ILE A 1 127 ? 2.366 2.168 -14.693 1.00 83.12 127 ILE A N 1
ATOM 1005 C CA . ILE A 1 127 ? 1.454 3.185 -14.145 1.00 83.12 127 ILE A CA 1
ATOM 1006 C C . ILE A 1 127 ? 0.195 2.611 -13.474 1.00 83.12 127 ILE A C 1
ATOM 1008 O O . ILE A 1 127 ? -0.400 3.268 -12.619 1.00 83.12 127 ILE A O 1
ATOM 1012 N N . SER A 1 128 ? -0.203 1.384 -13.830 1.00 87.06 128 SER A N 1
ATOM 1013 C CA . SER A 1 128 ? -1.411 0.742 -13.297 1.00 87.06 128 SER A CA 1
ATOM 1014 C C . SER A 1 128 ? -1.342 0.480 -11.789 1.00 87.06 128 SER A C 1
ATOM 1016 O O . SER A 1 128 ? -2.383 0.470 -11.135 1.00 87.06 128 SER A O 1
ATOM 1018 N N . ALA A 1 129 ? -0.139 0.359 -11.213 1.00 87.25 129 ALA A N 1
ATOM 1019 C CA . ALA A 1 129 ? 0.048 0.244 -9.765 1.00 87.25 129 ALA A CA 1
ATOM 1020 C C . ALA A 1 129 ? -0.535 1.455 -9.020 1.00 87.25 129 ALA A C 1
ATOM 1022 O O . ALA A 1 129 ? -1.181 1.309 -7.981 1.00 87.25 129 ALA A O 1
ATOM 1023 N N . GLY A 1 130 ? -0.350 2.656 -9.581 1.00 88.56 130 GLY A N 1
ATOM 1024 C CA . GLY A 1 130 ? -0.901 3.881 -9.016 1.00 88.56 130 GLY A CA 1
ATOM 1025 C C . GLY A 1 130 ? -2.414 3.965 -9.142 1.00 88.56 130 GLY A C 1
ATOM 1026 O O . GLY A 1 130 ? -3.077 4.309 -8.164 1.00 88.56 130 GLY A O 1
ATOM 1027 N N . ASP A 1 131 ? -2.969 3.589 -10.296 1.00 89.62 131 ASP A N 1
ATOM 1028 C CA . ASP A 1 131 ? -4.421 3.558 -10.509 1.00 89.62 131 ASP A CA 1
ATOM 1029 C C . ASP A 1 131 ? -5.103 2.668 -9.478 1.00 89.62 131 ASP A C 1
ATOM 1031 O O . ASP A 1 131 ? -6.069 3.077 -8.831 1.00 89.62 131 ASP A O 1
ATOM 1035 N N . GLN A 1 132 ? -4.581 1.452 -9.329 1.00 90.38 132 GLN A N 1
ATOM 1036 C CA . GLN A 1 132 ? -5.160 0.454 -8.451 1.00 90.38 132 GLN A CA 1
ATOM 1037 C C . GLN A 1 132 ? -5.060 0.877 -6.990 1.00 90.38 132 GLN A C 1
ATOM 1039 O O . GLN A 1 132 ? -6.065 0.798 -6.288 1.00 90.38 132 GLN A O 1
ATOM 1044 N N . LEU A 1 133 ? -3.913 1.401 -6.536 1.00 90.69 133 LEU A N 1
ATOM 1045 C CA . LEU A 1 133 ? -3.788 1.865 -5.154 1.00 90.69 133 LEU A CA 1
ATOM 1046 C C . LEU A 1 133 ? -4.726 3.042 -4.855 1.00 90.69 133 LEU A C 1
ATOM 1048 O O . LEU A 1 133 ? -5.345 3.068 -3.793 1.00 90.69 133 LEU A O 1
ATOM 1052 N N . TRP A 1 134 ? -4.884 3.999 -5.775 1.00 92.00 134 TRP A N 1
ATOM 1053 C CA . TRP A 1 134 ? -5.811 5.118 -5.574 1.00 92.00 134 TRP A CA 1
ATOM 1054 C C . TRP A 1 134 ? -7.267 4.665 -5.480 1.00 92.00 134 TRP A C 1
ATOM 1056 O O . TRP A 1 134 ? -7.994 5.114 -4.591 1.00 92.00 134 TRP A O 1
ATOM 1066 N N . VAL A 1 135 ? -7.697 3.750 -6.351 1.00 92.56 135 VAL A N 1
ATOM 1067 C CA . VAL A 1 135 ? -9.065 3.214 -6.287 1.00 92.56 135 VAL A CA 1
ATOM 1068 C C . VAL A 1 135 ? -9.253 2.316 -5.065 1.00 92.56 135 VAL A C 1
ATOM 1070 O O . VAL A 1 135 ? -10.304 2.371 -4.430 1.00 92.56 135 VAL A O 1
ATOM 1073 N N . ALA A 1 136 ? -8.231 1.563 -4.662 1.00 92.62 136 ALA A N 1
ATOM 1074 C CA . ALA A 1 136 ? -8.250 0.772 -3.438 1.00 92.62 136 ALA A CA 1
ATOM 1075 C C . ALA A 1 136 ? -8.402 1.672 -2.195 1.00 92.62 136 ALA A C 1
ATOM 1077 O O . ALA A 1 136 ? -9.303 1.456 -1.385 1.00 92.62 136 ALA A O 1
ATOM 1078 N N . ARG A 1 137 ? -7.622 2.760 -2.094 1.00 94.12 137 ARG A N 1
ATOM 1079 C CA . ARG A 1 137 ? -7.771 3.783 -1.039 1.00 94.12 137 ARG A CA 1
ATOM 1080 C C . ARG A 1 137 ? -9.178 4.378 -1.017 1.00 94.12 137 ARG A C 1
ATOM 1082 O O . ARG A 1 137 ? -9.763 4.506 0.054 1.00 94.12 137 ARG A O 1
ATOM 1089 N N . TYR A 1 138 ? -9.743 4.683 -2.188 1.00 95.25 138 TYR A N 1
ATOM 1090 C CA . TYR A 1 138 ? -11.120 5.165 -2.291 1.00 95.25 138 TYR A CA 1
ATOM 1091 C C . TYR A 1 138 ? -12.119 4.147 -1.728 1.00 95.25 138 TYR A C 1
ATOM 1093 O O . TYR A 1 138 ? -12.937 4.504 -0.886 1.00 95.25 138 TYR A O 1
ATOM 1101 N N . ILE A 1 139 ? -12.049 2.879 -2.146 1.00 94.69 139 ILE A N 1
ATOM 1102 C CA . ILE A 1 139 ? -12.956 1.830 -1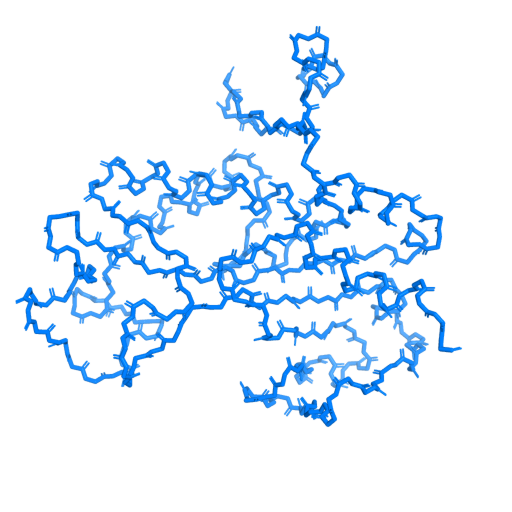.654 1.00 94.69 139 ILE A CA 1
ATOM 1103 C C . ILE A 1 139 ? -12.830 1.667 -0.134 1.00 94.69 139 ILE A C 1
ATOM 1105 O O . ILE A 1 139 ? -13.854 1.553 0.541 1.00 94.69 139 ILE A O 1
ATOM 1109 N N . LEU A 1 140 ? -11.610 1.695 0.412 1.00 95.50 140 LEU A N 1
ATOM 1110 C CA . LEU A 1 140 ? -11.382 1.602 1.854 1.00 95.50 140 LEU A CA 1
ATOM 1111 C C . LEU A 1 140 ? -12.054 2.759 2.604 1.00 95.50 140 LEU A C 1
ATOM 1113 O O . LEU A 1 140 ? -12.838 2.501 3.514 1.00 95.50 140 LEU A O 1
ATOM 1117 N N . GLU A 1 141 ? -11.833 4.004 2.170 1.00 96.81 141 GLU A N 1
ATOM 1118 C CA . GLU A 1 141 ? -12.459 5.197 2.762 1.00 96.81 141 GLU A CA 1
ATOM 1119 C C . GLU A 1 141 ? -13.996 5.135 2.677 1.00 96.81 141 GLU A C 1
ATOM 1121 O O . GLU A 1 141 ? -14.703 5.471 3.626 1.00 96.81 141 GLU A O 1
ATOM 1126 N N . ARG A 1 142 ? -14.547 4.646 1.554 1.00 97.56 142 ARG A N 1
ATOM 1127 C CA . ARG A 1 142 ? -16.000 4.452 1.394 1.00 97.56 142 ARG A CA 1
ATOM 1128 C C . ARG A 1 142 ? -16.559 3.444 2.397 1.00 97.56 142 ARG A C 1
ATOM 1130 O O . ARG A 1 142 ? -17.660 3.644 2.904 1.00 97.56 142 ARG A O 1
ATOM 1137 N N . ILE A 1 143 ? -15.836 2.359 2.666 1.00 96.50 143 ILE A N 1
ATOM 1138 C CA . ILE A 1 143 ? -16.260 1.330 3.624 1.00 96.50 143 ILE A CA 1
ATOM 1139 C C . ILE A 1 143 ? -16.152 1.853 5.056 1.00 96.50 143 ILE A C 1
ATOM 1141 O O . ILE A 1 143 ? -17.075 1.643 5.845 1.00 96.50 143 ILE A O 1
ATOM 1145 N N . THR A 1 144 ? -15.075 2.566 5.394 1.00 96.62 144 THR A N 1
ATOM 1146 C CA . THR A 1 144 ? -14.922 3.172 6.724 1.00 96.62 144 THR A CA 1
ATOM 1147 C C . THR A 1 144 ? -15.969 4.255 6.972 1.00 96.62 144 THR A C 1
ATOM 1149 O O . THR A 1 144 ? -16.523 4.302 8.069 1.00 96.62 144 THR A O 1
ATOM 1152 N N . GLU A 1 145 ? -16.338 5.040 5.950 1.00 96.94 145 GLU A N 1
ATOM 1153 C CA . GLU A 1 145 ? -17.443 6.006 6.036 1.00 96.94 145 GLU A CA 1
ATOM 1154 C C . GLU A 1 145 ? -18.761 5.318 6.420 1.00 96.94 145 GLU A C 1
ATOM 1156 O O . GLU A 1 145 ? -19.433 5.754 7.353 1.00 96.94 145 GLU A O 1
ATOM 1161 N N . ILE A 1 146 ? -19.114 4.214 5.750 1.00 97.38 146 ILE A N 1
ATOM 1162 C CA . ILE A 1 146 ? -20.332 3.441 6.057 1.00 97.38 146 ILE A CA 1
ATOM 1163 C C . ILE A 1 146 ? -20.288 2.891 7.490 1.00 97.38 146 ILE A C 1
ATOM 1165 O O . ILE A 1 146 ? -21.317 2.831 8.162 1.00 97.38 146 ILE A O 1
ATOM 1169 N N . ALA A 1 147 ? -19.102 2.509 7.966 1.00 96.12 147 ALA A N 1
ATOM 1170 C CA . ALA A 1 147 ? -18.893 1.994 9.315 1.00 96.12 147 ALA A CA 1
ATOM 1171 C C . ALA A 1 147 ? -18.835 3.087 10.404 1.00 96.12 147 ALA A C 1
ATOM 1173 O O . ALA A 1 147 ? -18.744 2.750 11.584 1.00 96.12 147 ALA A O 1
ATOM 1174 N N . GLY A 1 148 ? -18.867 4.379 10.048 1.00 95.94 148 GLY A N 1
ATOM 1175 C CA . GLY A 1 148 ? -18.691 5.474 11.011 1.00 95.94 148 GLY A CA 1
ATOM 1176 C C . GLY A 1 148 ? -17.291 5.503 11.637 1.00 95.94 148 GLY A C 1
ATOM 1177 O O . GLY A 1 148 ? -17.123 5.877 12.799 1.00 95.94 148 GLY A O 1
ATOM 1178 N N . ILE A 1 149 ? -16.282 5.066 10.883 1.00 95.62 149 ILE A N 1
ATOM 1179 C CA . ILE A 1 149 ? -14.877 5.000 11.292 1.00 95.62 149 ILE A CA 1
ATOM 1180 C C . ILE A 1 149 ? -14.066 5.947 10.408 1.00 95.62 149 ILE A C 1
ATOM 1182 O O . ILE A 1 149 ? -14.321 6.092 9.217 1.00 95.62 149 ILE A O 1
ATOM 1186 N N . VAL A 1 150 ? -13.086 6.614 11.010 1.00 96.50 150 VAL A N 1
ATOM 1187 C CA . VAL A 1 150 ? -12.173 7.521 10.312 1.00 96.50 150 VAL A CA 1
ATOM 1188 C C . VAL A 1 150 ? -10.925 6.746 9.913 1.00 96.50 150 VAL A C 1
ATOM 1190 O O . VAL A 1 150 ? -10.304 6.092 10.751 1.00 96.50 150 VAL A O 1
ATOM 1193 N N . LEU A 1 151 ? -10.556 6.819 8.641 1.00 95.94 151 LEU A N 1
ATOM 1194 C CA . LEU A 1 151 ? -9.326 6.242 8.119 1.00 95.94 151 LEU A CA 1
ATOM 1195 C C . LEU A 1 151 ? -8.188 7.264 8.211 1.00 95.94 151 LEU A C 1
ATOM 1197 O O . LEU A 1 151 ? -8.388 8.458 7.997 1.00 95.94 151 LEU A O 1
ATOM 1201 N N . SER A 1 152 ? -6.983 6.800 8.535 1.00 94.94 152 SER A N 1
ATOM 1202 C CA . SER A 1 152 ? -5.779 7.626 8.508 1.00 94.94 152 SER A CA 1
ATOM 1203 C C . SER A 1 152 ? -4.634 6.903 7.813 1.00 94.94 152 SER A C 1
ATOM 1205 O O . SER A 1 152 ? -4.290 5.775 8.173 1.00 94.94 152 SER A O 1
ATOM 1207 N N . PHE A 1 153 ? -4.021 7.607 6.863 1.00 93.44 153 PHE A N 1
ATOM 1208 C CA . PHE A 1 153 ? -2.733 7.271 6.254 1.00 93.44 153 PHE A CA 1
ATOM 1209 C C . PHE A 1 153 ? -1.597 8.126 6.840 1.00 93.44 153 PHE A C 1
ATOM 1211 O O . PHE A 1 153 ? -0.572 8.319 6.198 1.00 93.44 153 PHE A O 1
ATOM 1218 N N . ASP A 1 154 ? -1.789 8.736 8.014 1.00 89.75 154 ASP A N 1
ATOM 1219 C CA . ASP A 1 154 ? -0.701 9.454 8.677 1.00 89.75 154 ASP A CA 1
ATOM 1220 C C . ASP A 1 154 ? 0.429 8.465 9.025 1.00 89.75 154 ASP A C 1
ATOM 1222 O O . ASP A 1 154 ? 0.145 7.430 9.634 1.00 89.75 154 ASP A O 1
ATOM 1226 N N . PRO A 1 155 ? 1.695 8.753 8.670 1.00 84.19 155 PRO A N 1
ATOM 1227 C CA . PRO A 1 155 ? 2.798 7.824 8.903 1.00 84.19 155 PRO A CA 1
ATOM 1228 C C . PRO A 1 155 ? 3.138 7.618 10.377 1.00 84.19 155 PRO A C 1
ATOM 1230 O O . PRO A 1 155 ? 3.802 6.645 10.735 1.00 84.19 155 PRO A O 1
ATOM 1233 N N . LYS A 1 156 ? 2.704 8.523 11.257 1.00 90.25 156 LYS A N 1
ATOM 1234 C CA . LYS A 1 156 ? 2.873 8.396 12.701 1.00 90.25 156 LYS A CA 1
ATOM 1235 C C . LYS A 1 156 ? 1.595 8.853 13.414 1.00 90.25 156 LYS A C 1
ATOM 1237 O O . LYS A 1 156 ? 1.583 9.895 14.073 1.00 90.25 156 LYS A O 1
ATOM 1242 N N . PRO A 1 157 ? 0.532 8.030 13.363 1.00 87.50 157 PRO A N 1
ATOM 1243 C CA . PRO A 1 157 ? -0.794 8.423 13.824 1.00 87.50 157 PRO A CA 1
ATOM 1244 C C . PRO A 1 157 ? -0.864 8.594 15.348 1.00 87.50 157 PRO A C 1
ATOM 1246 O O . PRO A 1 157 ? -1.670 9.382 15.839 1.00 87.50 157 PRO A O 1
ATOM 1249 N N . ILE A 1 158 ? -0.018 7.874 16.098 1.00 90.50 158 ILE A N 1
ATOM 1250 C CA . ILE A 1 158 ? 0.118 7.995 17.553 1.00 90.50 158 ILE A CA 1
ATOM 1251 C C . ILE A 1 158 ? 1.595 8.244 17.904 1.00 90.50 158 ILE A C 1
ATOM 1253 O O . ILE A 1 158 ? 2.464 7.465 17.498 1.00 90.50 158 ILE A O 1
ATOM 1257 N N . PRO A 1 159 ? 1.919 9.312 18.660 1.00 85.56 159 PRO A N 1
ATOM 1258 C CA . PRO A 1 159 ? 3.285 9.573 19.097 1.00 85.56 159 PRO A CA 1
ATOM 1259 C C . PRO A 1 159 ? 3.757 8.545 20.138 1.00 85.56 159 PRO A C 1
ATOM 1261 O O . PRO A 1 159 ? 2.963 7.937 20.853 1.00 85.56 159 PRO A O 1
ATOM 1264 N N . GLY A 1 160 ? 5.077 8.398 20.267 1.00 86.56 160 GLY A N 1
ATOM 1265 C CA . GLY A 1 160 ? 5.703 7.482 21.225 1.00 86.56 160 GLY A CA 1
ATOM 1266 C C . GLY A 1 160 ? 5.976 6.089 20.654 1.00 86.56 160 GLY A C 1
ATOM 1267 O O . GLY A 1 160 ? 6.226 5.934 19.452 1.00 86.56 160 GLY A O 1
ATOM 1268 N N . ASP A 1 161 ? 5.959 5.092 21.541 1.00 86.25 161 ASP A N 1
ATOM 1269 C CA . ASP A 1 161 ? 6.349 3.700 21.273 1.00 86.25 161 ASP A CA 1
ATOM 1270 C C . ASP A 1 161 ? 5.204 2.866 20.670 1.00 86.25 161 ASP A C 1
ATOM 1272 O O . ASP A 1 161 ? 4.819 1.813 21.172 1.00 86.25 161 ASP A O 1
ATOM 1276 N N . TRP A 1 162 ? 4.623 3.393 19.596 1.00 83.88 162 TRP A N 1
ATOM 1277 C CA . TRP A 1 162 ? 3.617 2.736 18.764 1.00 83.88 162 TRP A CA 1
ATOM 1278 C C . TRP A 1 162 ? 4.129 2.674 17.332 1.00 83.88 162 TRP A C 1
ATOM 1280 O O . TRP A 1 162 ? 4.813 3.604 16.899 1.00 83.88 162 TRP A O 1
ATOM 1290 N N . TYR A 1 163 ? 3.846 1.606 16.590 1.00 80.94 163 TYR A N 1
ATOM 1291 C CA . TYR A 1 163 ? 4.279 1.512 15.197 1.00 80.94 163 TYR A CA 1
ATOM 1292 C C . TYR A 1 163 ? 3.755 2.690 14.358 1.00 80.94 163 TYR A C 1
ATOM 1294 O O . TYR A 1 163 ? 2.706 3.273 14.645 1.00 80.94 163 TYR A O 1
ATOM 1302 N N . GLY A 1 164 ? 4.561 3.090 13.373 1.00 82.25 164 GLY A N 1
ATOM 1303 C CA . GLY A 1 164 ? 4.118 3.994 12.315 1.00 82.25 164 GLY A CA 1
ATOM 1304 C C . GLY A 1 164 ? 3.251 3.259 11.295 1.00 82.25 164 GLY A C 1
ATOM 1305 O O . GLY A 1 164 ? 2.881 2.107 11.515 1.00 82.25 164 GLY A O 1
ATOM 1306 N N . ALA A 1 165 ? 2.938 3.940 10.199 1.00 81.75 165 ALA A N 1
ATOM 1307 C CA . ALA A 1 165 ? 2.279 3.352 9.045 1.00 81.75 165 ALA A CA 1
ATOM 1308 C C . ALA A 1 165 ? 3.059 3.705 7.775 1.00 81.75 165 ALA A C 1
ATOM 1310 O O . ALA A 1 165 ? 3.228 4.884 7.443 1.00 81.75 165 ALA A O 1
ATOM 1311 N N . ASP A 1 166 ? 3.464 2.688 7.030 1.00 84.12 166 ASP A N 1
ATOM 1312 C CA . ASP A 1 166 ? 4.289 2.818 5.836 1.00 84.12 166 ASP A CA 1
ATOM 1313 C C . ASP A 1 166 ? 3.557 2.339 4.565 1.00 84.12 166 ASP A C 1
ATOM 1315 O O . ASP A 1 166 ? 2.403 1.902 4.586 1.00 84.12 166 ASP A O 1
ATOM 1319 N N . ALA A 1 167 ? 4.204 2.520 3.416 1.00 85.69 167 ALA A N 1
ATOM 1320 C CA . ALA A 1 167 ? 3.767 2.018 2.117 1.00 85.69 167 ALA A CA 1
ATOM 1321 C C . ALA A 1 167 ? 4.942 1.325 1.417 1.00 85.69 167 ALA A C 1
ATOM 1323 O O . ALA A 1 167 ? 5.436 1.808 0.391 1.00 85.69 167 ALA A O 1
ATOM 1324 N N . HIS A 1 168 ? 5.444 0.224 1.993 1.00 86.06 168 HIS A N 1
ATOM 1325 C CA . HIS A 1 168 ? 6.611 -0.451 1.424 1.00 86.06 168 HIS A CA 1
ATOM 1326 C C . HIS A 1 168 ? 6.359 -0.792 -0.050 1.00 86.06 168 HIS A C 1
ATOM 1328 O O . HIS A 1 168 ? 5.283 -1.252 -0.421 1.00 86.06 168 HIS A O 1
ATOM 1334 N N . THR A 1 169 ? 7.339 -0.537 -0.909 1.00 88.75 169 THR A N 1
ATOM 1335 C CA . THR A 1 169 ? 7.201 -0.693 -2.357 1.00 88.75 169 THR A CA 1
ATOM 1336 C C . THR A 1 169 ? 8.183 -1.741 -2.856 1.00 88.75 169 THR A C 1
ATOM 1338 O O . THR A 1 169 ? 9.385 -1.506 -2.959 1.00 88.75 169 THR A O 1
ATOM 1341 N N . ASN A 1 170 ? 7.657 -2.914 -3.178 1.00 89.06 170 ASN A N 1
ATOM 1342 C CA . ASN A 1 170 ? 8.365 -3.990 -3.849 1.00 89.06 170 ASN A CA 1
ATOM 1343 C C . ASN A 1 170 ? 8.531 -3.645 -5.334 1.00 89.06 170 ASN A C 1
ATOM 1345 O O . ASN A 1 170 ? 7.558 -3.252 -5.978 1.00 89.06 170 ASN A O 1
ATOM 1349 N N . TYR A 1 171 ? 9.738 -3.801 -5.880 1.00 88.62 171 TYR A N 1
ATOM 1350 C CA . TYR A 1 171 ? 10.055 -3.446 -7.265 1.00 88.62 171 TYR A CA 1
ATOM 1351 C C . TYR A 1 171 ? 10.917 -4.502 -7.960 1.00 88.62 171 TYR A C 1
ATOM 1353 O O . TYR A 1 171 ? 11.884 -5.019 -7.392 1.00 88.62 171 TYR A O 1
ATOM 1361 N N . SER A 1 172 ? 10.579 -4.796 -9.218 1.00 82.44 172 SER A N 1
ATOM 1362 C CA . SER A 1 172 ? 11.439 -5.570 -10.117 1.00 82.44 172 SER A CA 1
ATOM 1363 C C . SER A 1 172 ? 11.251 -5.182 -11.578 1.00 82.44 172 SER A C 1
ATOM 1365 O O . SER A 1 172 ? 10.150 -4.837 -12.006 1.00 82.44 172 SER A O 1
ATOM 1367 N N . THR A 1 173 ? 12.302 -5.343 -12.371 1.00 84.44 173 THR A N 1
ATOM 1368 C CA . THR A 1 173 ? 12.251 -5.322 -13.836 1.00 84.44 173 THR A CA 1
ATOM 1369 C C . THR A 1 173 ? 12.306 -6.741 -14.404 1.00 84.44 173 THR A C 1
ATOM 1371 O O . THR A 1 173 ? 12.594 -7.718 -13.706 1.00 84.44 173 THR A O 1
ATOM 1374 N N . LYS A 1 174 ? 12.045 -6.872 -15.701 1.00 82.06 174 LYS A N 1
ATOM 1375 C CA . LYS A 1 174 ? 12.196 -8.107 -16.467 1.00 82.06 174 LYS A CA 1
ATOM 1376 C C . LYS A 1 174 ? 13.590 -8.699 -16.302 1.00 82.06 174 LYS A C 1
ATOM 1378 O O . LYS A 1 174 ? 13.708 -9.901 -16.072 1.00 82.06 174 LYS A O 1
ATOM 1383 N N . SER A 1 175 ? 14.625 -7.861 -16.362 1.00 76.31 175 SER A N 1
ATOM 1384 C CA . SER A 1 175 ? 16.012 -8.278 -16.141 1.00 76.31 175 SER A CA 1
ATOM 1385 C C . SER A 1 175 ? 16.242 -8.819 -14.724 1.00 76.31 175 SER A C 1
ATOM 1387 O O . SER A 1 175 ? 16.834 -9.889 -14.585 1.00 76.31 175 SER A O 1
ATOM 1389 N N . MET A 1 176 ? 15.689 -8.180 -13.684 1.00 72.88 176 MET A N 1
ATOM 1390 C CA . MET A 1 176 ? 15.789 -8.653 -12.289 1.00 72.88 176 MET A CA 1
ATOM 1391 C C . MET A 1 176 ? 15.096 -10.002 -12.040 1.00 72.88 176 MET A C 1
ATOM 1393 O O . MET A 1 176 ? 15.498 -10.754 -11.150 1.00 72.88 176 MET A O 1
ATOM 1397 N N . ARG A 1 177 ? 14.053 -10.319 -12.815 1.00 78.25 177 ARG A N 1
ATOM 1398 C CA . ARG A 1 177 ? 13.312 -11.591 -12.727 1.00 78.25 177 ARG A CA 1
ATOM 1399 C C . ARG A 1 177 ? 13.918 -12.712 -13.583 1.00 78.25 177 ARG A C 1
ATOM 1401 O O . ARG A 1 177 ? 13.509 -13.864 -13.444 1.00 78.25 177 ARG A O 1
ATOM 1408 N N . SER A 1 178 ? 14.856 -12.391 -14.474 1.00 65.19 178 SER A N 1
ATOM 1409 C CA . SER A 1 178 ? 15.502 -13.357 -15.370 1.00 65.19 178 SER A CA 1
ATOM 1410 C C . SER A 1 178 ? 16.653 -14.110 -14.688 1.00 65.19 178 SER A C 1
ATOM 1412 O O . SER A 1 178 ? 17.252 -13.615 -13.739 1.00 65.19 178 SER A O 1
ATOM 1414 N N . GLU A 1 179 ? 16.973 -15.315 -15.169 1.00 50.41 179 GLU A N 1
ATOM 1415 C CA . GLU A 1 179 ? 18.075 -16.141 -14.632 1.00 50.41 179 GLU A CA 1
ATOM 1416 C C . GLU A 1 179 ? 19.467 -15.559 -14.904 1.00 50.41 179 GLU A C 1
ATOM 1418 O O . GLU A 1 179 ? 20.427 -15.925 -14.236 1.00 50.41 179 GLU A O 1
ATOM 1423 N N . GLU A 1 180 ? 19.575 -14.623 -15.847 1.00 43.84 180 GLU A N 1
ATOM 1424 C CA . GLU A 1 180 ? 20.832 -13.981 -16.241 1.00 43.84 180 GLU A CA 1
ATOM 1425 C C . GLU A 1 180 ? 21.139 -12.709 -15.434 1.00 43.84 180 GLU A C 1
ATOM 1427 O O . GLU A 1 180 ? 21.967 -11.911 -15.871 1.00 43.84 180 GLU A O 1
ATOM 1432 N N . GLY A 1 181 ? 20.458 -12.516 -14.292 1.00 41.78 181 GLY A N 1
ATOM 1433 C CA . GLY A 1 181 ? 20.483 -11.341 -13.417 1.00 41.78 181 GLY A CA 1
ATOM 1434 C C . GLY A 1 181 ? 21.688 -10.426 -13.626 1.00 41.78 181 GLY A C 1
ATOM 1435 O O . GLY A 1 181 ? 22.757 -10.636 -13.053 1.00 41.78 181 GLY A O 1
ATOM 1436 N N . LYS A 1 182 ? 21.529 -9.388 -14.458 1.00 36.56 182 LYS A N 1
ATOM 1437 C CA . LYS A 1 182 ? 22.555 -8.354 -14.585 1.00 36.56 182 LYS A CA 1
ATOM 1438 C C . LYS A 1 182 ? 22.573 -7.568 -13.281 1.00 36.56 182 LYS A C 1
ATOM 1440 O O . LYS A 1 182 ? 21.686 -6.768 -12.997 1.00 36.56 182 LYS A O 1
ATOM 1445 N N . HIS A 1 183 ? 23.572 -7.880 -12.465 1.00 39.84 183 HIS A N 1
ATOM 1446 C CA . HIS A 1 183 ? 23.837 -7.270 -11.174 1.00 39.84 183 HIS A CA 1
ATOM 1447 C C . HIS A 1 183 ? 24.306 -5.827 -11.333 1.00 39.84 183 HIS A C 1
ATOM 1449 O O . HIS A 1 183 ? 25.500 -5.556 -11.264 1.00 39.84 183 HIS A O 1
ATOM 1455 N N . GLU A 1 184 ? 23.384 -4.886 -11.491 1.00 33.38 184 GLU A N 1
ATOM 1456 C CA . GLU A 1 184 ? 23.716 -3.471 -11.363 1.00 33.38 184 GLU A CA 1
ATOM 1457 C C . GLU A 1 184 ? 22.610 -2.756 -10.589 1.00 33.38 184 GLU A C 1
ATOM 1459 O O . GLU A 1 184 ? 21.591 -2.373 -11.150 1.00 33.38 184 GLU A O 1
ATOM 1464 N N . THR A 1 185 ? 22.790 -2.622 -9.267 1.00 32.94 185 THR A N 1
ATOM 1465 C CA . THR A 1 185 ? 22.705 -1.331 -8.546 1.00 32.94 185 THR A CA 1
ATOM 1466 C C . THR A 1 185 ? 22.732 -1.490 -7.015 1.00 32.94 185 THR A C 1
ATOM 1468 O O . THR A 1 185 ? 21.957 -2.227 -6.414 1.00 32.94 185 THR A O 1
ATOM 1471 N N . ALA A 1 186 ? 23.618 -0.717 -6.380 1.00 28.41 186 ALA A N 1
ATOM 1472 C CA . ALA A 1 186 ? 23.453 -0.051 -5.079 1.00 28.41 186 ALA A CA 1
ATOM 1473 C C . ALA A 1 186 ? 24.483 1.104 -5.047 1.00 28.41 186 ALA A C 1
ATOM 1475 O O . ALA A 1 186 ? 25.616 0.914 -5.480 1.00 28.41 186 ALA A O 1
ATOM 1476 N N . ASN A 1 187 ? 24.149 2.336 -4.645 1.00 28.64 187 ASN A N 1
ATOM 1477 C CA . ASN A 1 187 ? 24.097 2.805 -3.251 1.00 28.64 187 ASN A CA 1
ATOM 1478 C C . ASN A 1 187 ? 23.381 4.175 -3.201 1.00 28.64 187 ASN A C 1
ATOM 1480 O O . ASN A 1 187 ? 23.792 5.072 -3.927 1.00 28.64 187 ASN A O 1
ATOM 1484 N N . ILE A 1 188 ? 22.367 4.381 -2.343 1.00 36.06 188 ILE A N 1
ATOM 1485 C CA . ILE A 1 188 ? 21.733 5.709 -2.169 1.00 36.06 188 ILE A CA 1
ATOM 1486 C C . ILE A 1 188 ? 21.697 6.320 -0.755 1.00 36.06 188 ILE A C 1
ATOM 1488 O O . ILE A 1 188 ? 20.925 7.247 -0.574 1.00 36.06 188 ILE A O 1
ATOM 1492 N N . LYS A 1 189 ? 22.504 5.943 0.254 1.00 43.12 189 LYS A N 1
ATOM 1493 C CA . LYS A 1 189 ? 22.608 6.821 1.462 1.00 43.12 189 LYS A CA 1
ATOM 1494 C C . LYS A 1 189 ? 24.013 7.076 2.068 1.00 43.12 189 LYS A C 1
ATOM 1496 O O . LYS A 1 189 ? 24.315 8.233 2.293 1.00 43.12 189 LYS A O 1
ATOM 1501 N N . THR A 1 190 ? 24.994 6.185 2.217 1.00 50.50 190 THR A N 1
ATOM 1502 C CA . THR A 1 190 ? 24.987 5.077 3.190 1.00 50.50 190 THR A CA 1
ATOM 1503 C C . THR A 1 190 ? 23.661 4.363 3.237 1.00 50.50 190 THR A C 1
ATOM 1505 O O . THR A 1 190 ? 22.891 4.387 4.192 1.00 50.50 190 THR A O 1
ATOM 1508 N N . PHE A 1 191 ? 23.420 3.731 2.106 1.00 51.72 191 PHE A N 1
ATOM 1509 C CA . PHE A 1 191 ? 22.409 2.734 1.893 1.00 51.72 191 PHE A CA 1
ATOM 1510 C C . PHE A 1 191 ? 22.743 1.535 2.769 1.00 51.72 191 PHE A C 1
ATOM 1512 O O . PHE A 1 191 ? 23.663 0.777 2.464 1.00 51.72 191 PHE A O 1
ATOM 1519 N N . LYS A 1 192 ? 22.023 1.365 3.878 1.00 47.69 192 LYS A N 1
ATOM 1520 C CA . LYS A 1 192 ? 21.909 0.033 4.458 1.00 47.69 192 LYS A CA 1
ATOM 1521 C C . LYS A 1 192 ? 20.910 -0.720 3.601 1.00 47.69 192 LYS A C 1
ATOM 1523 O O . LYS A 1 192 ? 19.708 -0.464 3.664 1.00 47.69 192 LYS A O 1
ATOM 1528 N N . TRP A 1 193 ? 21.454 -1.593 2.772 1.00 55.25 193 TRP A N 1
ATOM 1529 C CA . TRP A 1 193 ? 20.764 -2.787 2.339 1.00 55.25 193 TRP A CA 1
ATOM 1530 C C . TRP A 1 193 ? 21.295 -3.936 3.178 1.00 55.25 193 TRP A C 1
ATOM 1532 O O . TRP A 1 193 ? 22.484 -3.985 3.500 1.00 55.25 193 TRP A O 1
ATOM 1542 N N . GLY A 1 194 ? 20.400 -4.819 3.583 1.00 47.25 194 GLY A N 1
ATOM 1543 C CA . GLY A 1 194 ? 20.740 -5.972 4.395 1.00 47.25 194 GLY A CA 1
ATOM 1544 C C . GLY A 1 194 ? 19.888 -7.157 3.981 1.00 47.25 194 GLY A C 1
ATOM 1545 O O . GLY A 1 194 ? 18.722 -7.015 3.605 1.00 47.25 194 GLY A O 1
ATOM 1546 N N . MET A 1 195 ? 20.486 -8.339 4.038 1.00 53.78 195 MET A N 1
ATOM 1547 C CA . MET A 1 195 ? 19.806 -9.594 3.738 1.00 53.78 195 MET A CA 1
ATOM 1548 C C . MET A 1 195 ? 18.814 -9.877 4.863 1.00 53.78 195 MET A C 1
ATOM 1550 O O . MET A 1 195 ? 19.210 -10.048 6.016 1.00 53.78 195 MET A O 1
ATOM 1554 N N . ALA A 1 196 ? 17.517 -9.888 4.543 1.00 55.28 196 ALA A N 1
ATOM 1555 C CA . ALA A 1 196 ? 16.442 -10.044 5.529 1.00 55.28 196 ALA A CA 1
ATOM 1556 C C . ALA A 1 196 ? 16.455 -9.026 6.692 1.00 55.28 196 ALA A C 1
ATOM 1558 O O . ALA A 1 196 ? 15.827 -9.279 7.722 1.00 55.28 196 ALA A O 1
ATOM 1559 N N . ASP A 1 197 ? 17.142 -7.893 6.534 1.00 56.41 197 ASP A N 1
ATOM 1560 C CA . ASP A 1 197 ? 17.211 -6.850 7.554 1.00 56.41 197 ASP A CA 1
ATOM 1561 C C . ASP A 1 197 ? 15.941 -6.001 7.496 1.00 56.41 197 ASP A C 1
ATOM 1563 O O . ASP A 1 197 ? 15.669 -5.317 6.506 1.00 56.41 197 ASP A O 1
ATOM 1567 N N . ARG A 1 198 ? 15.131 -6.080 8.556 1.00 57.75 198 ARG A N 1
ATOM 1568 C CA . ARG A 1 198 ? 13.884 -5.323 8.636 1.00 57.75 198 ARG A CA 1
ATOM 1569 C C . ARG A 1 198 ? 14.086 -3.856 9.041 1.00 57.75 198 ARG A C 1
ATOM 1571 O O . ARG A 1 198 ? 13.116 -3.111 8.987 1.00 57.75 198 ARG A O 1
ATOM 1578 N N . GLU A 1 199 ? 15.291 -3.441 9.409 1.00 58.75 199 GLU A N 1
ATOM 1579 C CA . GLU A 1 199 ? 15.622 -2.052 9.759 1.00 58.75 199 GLU A CA 1
ATOM 1580 C C . GLU A 1 199 ? 16.366 -1.328 8.618 1.00 58.75 199 GLU A C 1
ATOM 1582 O O . GLU A 1 199 ? 16.689 -0.142 8.717 1.00 58.75 199 GLU A O 1
ATOM 1587 N N . ALA A 1 200 ? 16.639 -2.031 7.513 1.00 65.62 200 ALA A N 1
ATOM 1588 C CA . ALA A 1 200 ? 17.279 -1.487 6.322 1.00 65.62 200 ALA A CA 1
ATOM 1589 C C . ALA A 1 200 ? 16.324 -0.616 5.484 1.00 65.62 200 ALA A C 1
ATOM 1591 O O . ALA A 1 200 ? 15.113 -0.825 5.460 1.00 65.62 200 ALA A O 1
ATOM 1592 N N . SER A 1 201 ? 16.888 0.346 4.741 1.00 70.06 201 SER A N 1
ATOM 1593 C CA . SER A 1 201 ? 16.105 1.203 3.834 1.00 70.06 201 SER A CA 1
ATOM 1594 C C . SER A 1 201 ? 15.581 0.436 2.621 1.00 70.06 201 SER A C 1
ATOM 1596 O O . SER A 1 201 ? 14.452 0.665 2.203 1.00 70.06 201 SER A O 1
ATOM 1598 N N . ILE A 1 202 ? 16.406 -0.460 2.073 1.00 78.38 202 ILE A N 1
ATOM 1599 C CA . ILE A 1 202 ? 16.008 -1.436 1.059 1.00 78.38 202 ILE A CA 1
ATOM 1600 C C . ILE A 1 202 ? 16.285 -2.825 1.613 1.00 78.38 202 ILE A C 1
ATOM 1602 O O . ILE A 1 202 ? 17.382 -3.092 2.114 1.00 78.38 202 ILE A O 1
ATOM 1606 N N . ARG A 1 203 ? 15.314 -3.721 1.482 1.00 78.06 203 ARG A N 1
ATOM 1607 C CA . ARG A 1 203 ? 15.440 -5.117 1.890 1.00 78.06 203 ARG A CA 1
ATOM 1608 C C . ARG A 1 203 ? 15.417 -6.028 0.669 1.00 78.06 203 ARG A C 1
ATOM 1610 O O . ARG A 1 203 ? 14.591 -5.879 -0.224 1.00 78.06 203 ARG A O 1
ATOM 1617 N N . VAL A 1 204 ? 16.314 -7.010 0.661 1.00 78.56 204 VAL A N 1
ATOM 1618 C CA . VAL A 1 204 ? 16.269 -8.139 -0.276 1.00 78.56 204 VAL A CA 1
ATOM 1619 C C . VAL A 1 204 ? 15.822 -9.369 0.509 1.00 78.56 204 VAL A C 1
ATOM 1621 O O . VAL A 1 204 ? 16.360 -9.673 1.582 1.00 78.56 204 VAL A O 1
ATOM 1624 N N . GLY A 1 205 ? 14.773 -10.032 0.024 1.00 75.50 205 GLY A N 1
ATOM 1625 C CA . GLY A 1 205 ? 14.236 -11.238 0.647 1.00 75.50 205 GLY A CA 1
ATOM 1626 C C . GLY A 1 205 ? 15.233 -12.397 0.591 1.00 75.50 205 GLY A C 1
ATOM 1627 O O . GLY A 1 205 ? 16.005 -12.508 -0.356 1.00 75.50 205 GLY A O 1
ATOM 1628 N N . ARG A 1 206 ? 15.187 -13.297 1.585 1.00 74.25 206 ARG A N 1
ATOM 1629 C CA . ARG A 1 206 ? 16.046 -14.499 1.603 1.00 74.25 206 ARG A CA 1
ATOM 1630 C C . ARG A 1 206 ? 15.818 -15.398 0.389 1.00 74.25 206 ARG A C 1
ATOM 1632 O O . ARG A 1 206 ? 16.734 -16.081 -0.042 1.00 74.25 206 ARG A O 1
ATOM 1639 N N . GLU A 1 207 ? 14.595 -15.416 -0.135 1.00 72.06 207 GLU A N 1
ATOM 1640 C CA . GLU A 1 207 ? 14.252 -16.188 -1.331 1.00 72.06 207 GLU A CA 1
ATOM 1641 C C . GLU A 1 207 ? 14.879 -15.572 -2.582 1.00 72.06 207 GLU A C 1
ATOM 1643 O O . GLU A 1 207 ? 15.576 -16.281 -3.295 1.00 72.06 207 GLU A O 1
ATOM 1648 N N . THR A 1 208 ? 14.753 -14.251 -2.774 1.00 74.31 208 THR A N 1
ATOM 1649 C CA . THR A 1 208 ? 15.443 -13.521 -3.853 1.00 74.31 208 THR A CA 1
ATOM 1650 C C . THR A 1 208 ? 16.953 -13.771 -3.831 1.00 74.31 208 THR A C 1
ATOM 1652 O O . THR A 1 208 ? 17.561 -13.996 -4.872 1.00 74.31 208 THR A O 1
ATOM 1655 N N . GLU A 1 209 ? 17.565 -13.742 -2.644 1.00 72.50 209 GLU A N 1
ATOM 1656 C CA . GLU A 1 209 ? 18.992 -14.027 -2.471 1.00 72.50 209 GLU A CA 1
ATOM 1657 C C . GLU A 1 209 ? 19.335 -15.471 -2.857 1.00 72.50 209 GLU A C 1
ATOM 1659 O O . GLU A 1 209 ? 20.228 -15.698 -3.670 1.00 72.50 209 GLU A O 1
ATOM 1664 N N . ARG A 1 210 ? 18.609 -16.446 -2.294 1.00 72.75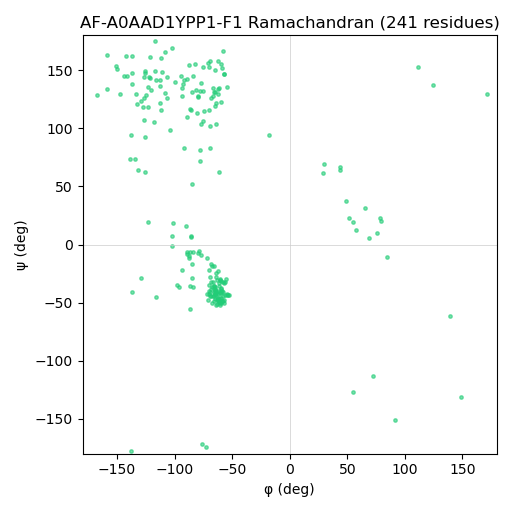 210 ARG A N 1
ATOM 1665 C CA . ARG A 1 210 ? 18.813 -17.877 -2.556 1.00 72.75 210 ARG A CA 1
ATOM 1666 C C . ARG A 1 210 ? 18.674 -18.207 -4.040 1.00 72.75 210 ARG A C 1
ATOM 1668 O O . ARG A 1 210 ? 19.441 -19.015 -4.555 1.00 72.75 210 ARG A O 1
ATOM 1675 N N . ASP A 1 211 ? 17.689 -17.605 -4.696 1.00 72.81 211 ASP A N 1
ATOM 1676 C CA . ASP A 1 211 ? 17.313 -17.932 -6.068 1.00 72.81 211 ASP A CA 1
ATOM 1677 C C . ASP A 1 211 ? 18.098 -17.094 -7.098 1.00 72.81 211 ASP A C 1
ATOM 1679 O O . ASP A 1 211 ? 18.018 -17.363 -8.295 1.00 72.81 211 ASP A O 1
ATOM 1683 N N . GLY A 1 212 ? 18.864 -16.089 -6.650 1.00 71.44 212 GLY A N 1
ATOM 1684 C CA . GLY A 1 212 ? 19.687 -15.217 -7.497 1.00 71.44 212 GLY A CA 1
ATOM 1685 C C . GLY A 1 212 ? 18.899 -14.268 -8.410 1.00 71.44 212 GLY A C 1
ATOM 1686 O O . GLY A 1 212 ? 19.497 -13.573 -9.228 1.00 71.44 212 GLY A O 1
ATOM 1687 N N . LYS A 1 213 ? 17.568 -14.233 -8.280 1.00 72.25 213 LYS A N 1
ATOM 1688 C CA . LYS A 1 213 ? 16.627 -13.442 -9.088 1.00 72.25 213 LYS A CA 1
ATOM 1689 C C . LYS A 1 213 ? 15.389 -13.091 -8.265 1.00 72.25 213 LYS A C 1
ATOM 1691 O O . LYS A 1 213 ? 15.026 -13.830 -7.352 1.00 72.25 213 LYS A O 1
ATOM 1696 N N . GLY A 1 214 ? 14.714 -11.987 -8.588 1.00 79.00 214 GLY A N 1
ATOM 1697 C CA . GLY A 1 214 ? 13.481 -11.587 -7.902 1.00 79.00 214 GLY A CA 1
ATOM 1698 C C . GLY A 1 214 ? 13.279 -10.076 -7.823 1.00 79.00 214 GLY A C 1
ATOM 1699 O O . GLY A 1 214 ? 13.357 -9.377 -8.831 1.00 79.00 214 GLY A O 1
ATOM 1700 N N . TYR A 1 215 ? 12.969 -9.583 -6.624 1.00 82.94 215 TYR A N 1
ATOM 1701 C CA . TYR A 1 215 ? 12.645 -8.180 -6.347 1.00 82.94 215 TYR A CA 1
ATOM 1702 C C . TYR A 1 215 ? 13.320 -7.686 -5.060 1.00 82.94 215 TYR A C 1
ATOM 1704 O O . TYR A 1 215 ? 13.728 -8.488 -4.210 1.00 82.94 215 TYR A O 1
ATOM 1712 N N . PHE A 1 216 ? 13.407 -6.363 -4.910 1.00 84.06 216 PHE A N 1
ATOM 1713 C CA . PHE A 1 216 ? 13.738 -5.713 -3.639 1.00 84.06 216 PHE A CA 1
ATOM 1714 C C . PHE A 1 216 ? 12.528 -4.954 -3.087 1.00 84.06 216 PHE A C 1
ATOM 1716 O O . PHE A 1 216 ? 11.605 -4.622 -3.826 1.00 84.06 216 PHE A O 1
ATOM 1723 N N . GLU A 1 217 ? 12.556 -4.666 -1.791 1.00 84.75 217 GLU A N 1
ATOM 1724 C CA . GLU A 1 217 ? 11.529 -3.940 -1.042 1.00 84.75 217 GLU A CA 1
ATOM 1725 C C . GLU A 1 217 ? 12.082 -2.574 -0.605 1.00 84.75 217 GLU A C 1
ATOM 1727 O O . GLU A 1 217 ? 13.027 -2.518 0.187 1.00 84.75 217 GLU A O 1
ATOM 1732 N N . ASP A 1 218 ? 11.516 -1.473 -1.108 1.00 87.38 218 ASP A N 1
ATOM 1733 C CA . ASP A 1 218 ? 11.788 -0.121 -0.612 1.00 87.38 218 ASP A CA 1
ATOM 1734 C C . ASP A 1 218 ? 10.883 0.221 0.564 1.00 87.38 218 ASP A C 1
ATOM 1736 O O . ASP A 1 218 ? 9.668 0.322 0.419 1.00 87.38 218 ASP A O 1
ATOM 1740 N N . ARG A 1 219 ? 11.487 0.426 1.734 1.00 81.25 2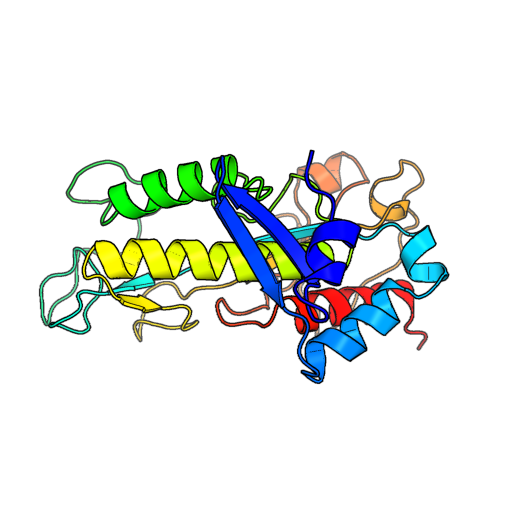19 ARG A N 1
ATOM 1741 C CA . ARG A 1 219 ? 10.774 0.598 3.006 1.00 81.25 219 ARG A CA 1
ATOM 1742 C C . ARG A 1 219 ? 10.679 2.047 3.464 1.00 81.25 219 ARG A C 1
ATOM 1744 O O . ARG A 1 219 ? 10.295 2.328 4.590 1.00 81.25 219 ARG A O 1
ATOM 1751 N N . ARG A 1 220 ? 11.098 2.976 2.608 1.00 84.12 220 ARG A N 1
ATOM 1752 C CA . ARG A 1 220 ? 11.107 4.418 2.878 1.00 84.12 220 ARG A CA 1
ATOM 1753 C C . ARG A 1 220 ? 9.779 5.132 2.602 1.00 84.12 220 ARG A C 1
ATOM 1755 O O . ARG A 1 220 ? 9.586 6.181 3.220 1.00 84.12 220 ARG A O 1
ATOM 1762 N N . PRO A 1 221 ? 8.915 4.695 1.662 1.00 89.50 221 PRO A N 1
ATOM 1763 C CA . PRO A 1 221 ? 7.677 5.414 1.405 1.00 89.50 221 PRO A CA 1
ATOM 1764 C C . PRO A 1 221 ? 6.731 5.336 2.607 1.00 89.50 221 PRO A C 1
ATOM 1766 O O . PRO A 1 221 ? 6.423 4.257 3.103 1.00 89.50 221 PRO A O 1
ATOM 1769 N N . ALA A 1 222 ? 6.262 6.499 3.048 1.00 87.50 222 ALA A N 1
ATOM 1770 C CA . ALA A 1 222 ? 5.247 6.641 4.085 1.00 87.50 222 ALA A CA 1
ATOM 1771 C C . ALA A 1 222 ? 3.861 6.200 3.582 1.00 87.50 222 ALA A C 1
ATOM 1773 O O . ALA A 1 222 ? 3.574 6.300 2.387 1.00 87.50 222 ALA A O 1
ATOM 1774 N N . SER A 1 223 ? 2.964 5.804 4.491 1.00 87.12 223 SER A N 1
ATOM 1775 C CA . SER A 1 223 ? 1.595 5.364 4.152 1.00 87.12 223 SER A CA 1
ATOM 1776 C C . SER A 1 223 ? 0.782 6.386 3.341 1.00 87.12 223 SER A C 1
ATOM 1778 O O . SER A 1 223 ? -0.029 5.988 2.504 1.00 87.12 223 SER A O 1
ATOM 1780 N N . ASN A 1 224 ? 1.020 7.691 3.501 1.00 91.25 224 ASN A N 1
ATOM 1781 C CA . ASN A 1 224 ? 0.359 8.758 2.733 1.00 91.25 224 ASN A CA 1
ATOM 1782 C C . ASN A 1 224 ? 1.012 9.093 1.381 1.00 91.25 224 ASN A C 1
ATOM 1784 O O . ASN A 1 224 ? 0.623 10.082 0.757 1.00 91.25 224 ASN A O 1
ATOM 1788 N N . MET A 1 225 ? 2.010 8.336 0.921 1.00 92.31 225 MET A N 1
ATOM 1789 C CA . MET A 1 225 ? 2.714 8.655 -0.324 1.00 92.31 225 MET A CA 1
ATOM 1790 C C . MET A 1 225 ? 1.774 8.685 -1.546 1.00 92.31 225 MET A C 1
ATOM 1792 O O . MET A 1 225 ? 0.709 8.061 -1.542 1.00 92.31 225 MET A O 1
ATOM 1796 N N . ASP A 1 226 ? 2.149 9.422 -2.596 1.00 92.94 226 ASP A N 1
ATOM 1797 C CA . ASP A 1 226 ? 1.485 9.364 -3.907 1.00 92.94 226 ASP A CA 1
ATOM 1798 C C . ASP A 1 226 ? 2.126 8.230 -4.727 1.00 92.94 226 ASP A C 1
ATOM 1800 O O . ASP A 1 226 ? 3.325 8.317 -5.034 1.00 92.94 226 ASP A O 1
ATOM 1804 N N . PRO A 1 227 ? 1.373 7.172 -5.096 1.00 91.25 227 PRO A N 1
ATOM 1805 C CA . PRO A 1 227 ? 1.949 6.041 -5.810 1.00 91.25 227 PRO A CA 1
ATOM 1806 C C . PRO A 1 227 ? 2.501 6.433 -7.174 1.00 91.25 227 PRO A C 1
ATOM 1808 O O . PRO A 1 227 ? 3.476 5.825 -7.609 1.00 91.25 227 PRO A O 1
ATOM 1811 N N . TYR A 1 228 ? 1.935 7.439 -7.849 1.00 91.56 228 TYR A N 1
ATOM 1812 C CA . TYR A 1 228 ? 2.452 7.869 -9.147 1.00 91.56 228 TYR A CA 1
ATOM 1813 C C . TYR A 1 228 ? 3.860 8.433 -9.010 1.00 91.56 228 TYR A C 1
ATOM 1815 O O . TYR A 1 228 ? 4.734 8.083 -9.794 1.00 91.56 228 TYR A O 1
ATOM 1823 N N . VAL A 1 229 ? 4.090 9.240 -7.971 1.00 92.44 229 VAL A N 1
ATOM 1824 C CA . VAL A 1 229 ? 5.392 9.851 -7.688 1.00 92.44 229 VAL A CA 1
ATOM 1825 C C . VAL A 1 229 ? 6.415 8.791 -7.288 1.00 92.44 229 VAL A C 1
ATOM 1827 O O . VAL A 1 229 ? 7.510 8.753 -7.844 1.00 92.44 229 VAL A O 1
ATOM 1830 N N . VAL A 1 230 ? 6.079 7.913 -6.340 1.00 91.56 230 VAL A N 1
ATOM 1831 C CA . VAL A 1 230 ? 7.031 6.908 -5.835 1.00 91.56 230 VAL A CA 1
ATOM 1832 C C . VAL A 1 230 ? 7.406 5.901 -6.918 1.00 91.56 230 VAL A C 1
ATOM 1834 O O . VAL A 1 230 ? 8.593 5.677 -7.155 1.00 91.56 230 VAL A O 1
ATOM 1837 N N . THR A 1 231 ? 6.420 5.334 -7.617 1.00 91.44 231 THR A N 1
ATOM 1838 C CA . THR A 1 231 ? 6.688 4.332 -8.661 1.00 91.44 231 THR A CA 1
ATOM 1839 C C . 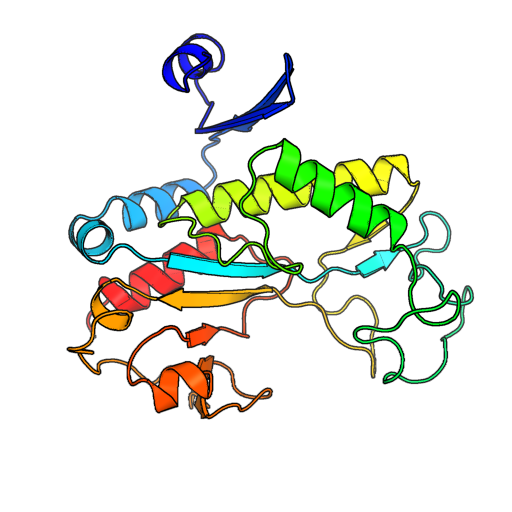THR A 1 231 ? 7.457 4.932 -9.838 1.00 91.44 231 THR A C 1
ATOM 1841 O O . THR A 1 231 ? 8.392 4.299 -10.338 1.00 91.44 231 THR A O 1
ATOM 1844 N N . SER A 1 232 ? 7.153 6.172 -10.245 1.00 91.62 232 SER A N 1
ATOM 1845 C CA . SER A 1 232 ? 7.887 6.827 -11.330 1.00 91.62 232 SER A CA 1
ATOM 1846 C C . SER A 1 232 ? 9.316 7.182 -10.930 1.00 91.62 232 SER A C 1
ATOM 1848 O O . SER A 1 232 ? 10.220 6.954 -11.722 1.00 91.62 232 SER A O 1
ATOM 1850 N N . MET A 1 233 ? 9.552 7.668 -9.705 1.00 91.69 233 MET A N 1
ATOM 1851 C CA . MET A 1 233 ? 10.908 7.981 -9.230 1.00 91.69 233 MET A CA 1
ATOM 1852 C C . MET A 1 233 ? 11.783 6.731 -9.111 1.00 91.69 233 MET A C 1
ATOM 1854 O O . MET A 1 233 ? 12.956 6.775 -9.485 1.00 91.6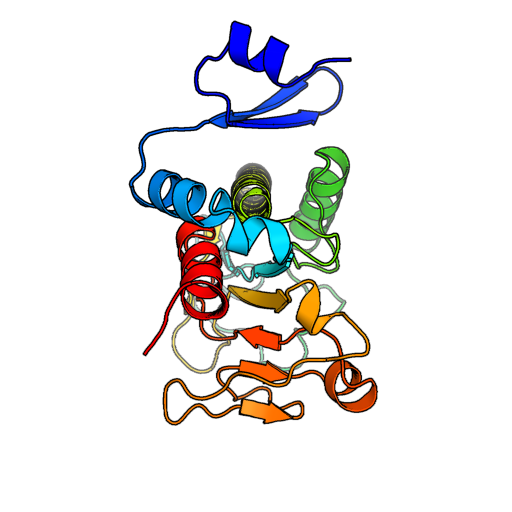9 233 MET A O 1
ATOM 1858 N N . ILE A 1 234 ? 11.230 5.615 -8.615 1.00 90.69 234 ILE A N 1
ATOM 1859 C CA . ILE A 1 234 ? 11.947 4.330 -8.579 1.00 90.69 234 ILE A CA 1
ATOM 1860 C C . ILE A 1 234 ? 12.318 3.912 -10.005 1.00 90.69 234 ILE A C 1
ATOM 1862 O O . ILE A 1 234 ? 13.476 3.597 -10.268 1.00 90.69 234 ILE A O 1
ATOM 1866 N N . THR A 1 235 ? 11.365 3.973 -10.936 1.00 90.25 235 THR A N 1
ATOM 1867 C CA . THR A 1 235 ? 11.581 3.620 -12.350 1.00 90.25 235 THR A CA 1
ATOM 1868 C C . THR A 1 235 ? 12.644 4.500 -13.003 1.00 90.25 235 THR A C 1
ATOM 1870 O O . THR A 1 235 ? 13.606 3.999 -13.577 1.00 90.25 235 THR A O 1
ATOM 1873 N N . GLU A 1 236 ? 12.505 5.819 -12.887 1.00 90.50 236 GLU A N 1
ATOM 1874 C CA . GLU A 1 236 ? 13.421 6.796 -13.474 1.00 90.50 236 GLU A CA 1
ATOM 1875 C C . GLU A 1 236 ? 14.844 6.604 -12.946 1.00 90.50 236 GLU A C 1
ATOM 1877 O O . GLU A 1 236 ? 15.787 6.521 -13.730 1.00 90.50 236 GLU A O 1
ATOM 1882 N N . THR A 1 237 ? 14.995 6.444 -11.628 1.00 88.75 237 THR A N 1
ATOM 1883 C CA . THR A 1 237 ? 16.306 6.271 -10.986 1.00 88.75 237 THR A CA 1
ATOM 1884 C C . THR A 1 237 ? 16.966 4.938 -11.348 1.00 88.75 237 THR A C 1
ATOM 1886 O O . THR A 1 237 ? 18.189 4.863 -11.398 1.00 88.75 237 THR A O 1
ATOM 1889 N N . THR A 1 238 ? 16.182 3.880 -11.575 1.00 87.06 238 THR A N 1
ATOM 1890 C CA . THR A 1 238 ? 16.717 2.526 -11.814 1.00 87.06 238 THR A CA 1
ATOM 1891 C C . THR A 1 238 ? 16.908 2.181 -13.288 1.00 87.06 238 THR A C 1
ATOM 1893 O O . THR A 1 238 ? 17.703 1.294 -13.582 1.00 87.06 238 THR A O 1
ATOM 1896 N N . ILE A 1 239 ? 16.212 2.858 -14.209 1.00 85.50 239 ILE A N 1
ATOM 1897 C CA . ILE A 1 239 ? 16.259 2.550 -15.649 1.00 85.50 239 ILE A CA 1
ATOM 1898 C C . ILE A 1 239 ? 16.847 3.702 -16.471 1.00 85.50 239 ILE A C 1
ATOM 1900 O O . ILE A 1 239 ? 17.657 3.470 -17.366 1.00 85.50 239 ILE A O 1
ATOM 1904 N N . LEU A 1 240 ? 16.423 4.943 -16.214 1.00 86.44 240 LEU A N 1
ATOM 1905 C CA . LEU A 1 240 ? 16.695 6.072 -17.114 1.00 86.44 240 LEU A CA 1
ATOM 1906 C C . LEU A 1 240 ? 17.887 6.920 -16.678 1.00 86.44 240 LEU A C 1
ATOM 1908 O O . LEU A 1 240 ? 18.608 7.459 -17.521 1.00 86.44 240 LEU A O 1
ATOM 1912 N N . TRP A 1 241 ? 18.085 7.066 -15.370 1.00 86.81 241 TRP A N 1
ATOM 1913 C CA . TRP A 1 241 ? 19.147 7.896 -14.828 1.00 86.81 241 TRP A CA 1
ATOM 1914 C C . TRP A 1 241 ? 20.532 7.321 -15.146 1.00 86.81 241 TRP A C 1
ATOM 1916 O O . TRP A 1 241 ? 20.791 6.130 -14.970 1.00 86.81 241 TRP A O 1
ATOM 1926 N N . LYS A 1 242 ? 21.439 8.197 -15.589 1.00 75.56 242 LYS A N 1
ATOM 1927 C CA . LYS A 1 242 ? 22.857 7.893 -15.799 1.00 75.56 242 LYS A CA 1
ATOM 1928 C C . LYS A 1 242 ? 23.699 8.903 -15.005 1.00 75.56 242 LYS A C 1
ATOM 1930 O O . LYS A 1 242 ? 23.418 10.098 -15.129 1.00 75.56 242 LYS A O 1
ATOM 1935 N N . PRO A 1 243 ? 24.663 8.445 -14.188 1.00 68.88 243 PRO A N 1
ATOM 1936 C CA . PRO A 1 243 ? 25.548 9.312 -13.408 1.00 68.88 243 PRO A CA 1
ATOM 1937 C C . PRO A 1 243 ? 26.486 10.168 -14.262 1.00 68.88 243 PRO A C 1
ATOM 1939 O O . PRO A 1 243 ? 26.848 9.734 -15.381 1.00 68.88 243 PRO A O 1
#

Nearest PDB structures (foldseek):
  2d3a-assembly1_A  TM=9.363E-01  e=6.514E-31  Zea mays
  4is4-assembly1_A  TM=9.085E-01  e=3.186E-30  Medicago truncatula
  7v4h-assembly1_J  TM=9.335E-01  e=4.971E-29  Glycine max
  4is4-assembly1_C  TM=8.211E-01  e=9.647E-26  Medicago truncatula
  3fky-assembly1_F  TM=9.032E-01  e=1.298E-22  Saccharomyces cerevisiae

Sequence (243 aa):
MMDLARVKHRVKTAKSYYALGQHFLILLDEETISLYKSAEIFNHPDVNAEEPWFGIEQEYTLFQQHAKWPVGWPVGGFPGPQGPYYCGIGADKSFGREIVDAYYKACLYAGIEISEFQVGPAVPVGISAGDQLWVARYILERITEIAGIVLSFDPKPIPGDWYGADAHTNYSTKSMRSEEGKHETANIKTFKWGMADREASIRVGRETERDGKGYFEDRRPASNMDPYVVTSMITETTILWKP

Organism: NCBI:txid56036

Radius of gyration: 19.53 Å; Cα contacts (8 Å, |Δi|>4): 389; chains: 1; bounding box: 50×35×53 Å